Protein AF-A0A1R2C2A4-F1 (afdb_monomer)

Sequence (190 aa):
MSAQEEFDSNYRSKLIQEFLKIKIHLKTAKESLEIQEAERKALTSEKKELEESIRNITYERDRAIEKKFMSTNQLNDPAKLQELKTYNDFTEQKLLEEQRKSNSCKELLADTQEKYQGQETTLSVLNKKLDAVQRELEKIKKNRPPTGAAASKQNVSKIYSMPPPVISSHKTLPKPETSRLGFLNFFKRN

Foldseek 3Di:
DDPVVVVLVVVLVVLVVVLVVLVVVLVVLVVVLVVLVVVLVVLVVVLVVLVVVLVVLVVVLVVVVCVLPVPPPCVPPVVSVVVNVVVVVVSVVVNVVSVVVSVVSVVVSVVSVVVSVVSVVVSVVSVVVNVVSVVVSVVSVVPDDPPDPPPPDPPPPPDPDDDDDDDDDDDDDDDDDDPPDDPPDDPDDD

Mean predicted aligned error: 15.34 Å

Secondary structure (DSSP, 8-state):
--HHHHHHHHHHHHHHHHHHHHHHHHHHHHHHHHHHHHHHHHHHHHHHHHHHHHHHHHHHHHHHHHHHHSSTT-TT-HHHHHHHHHHHHHHHHHHHHHHHHHHHHHHHHHHHHHHHHHHHHHHHHHHHHHHHHHHHHHHHHHTS----TTS-SSSSSSS--SPPP-PPP--PPPPPP-----SSSSS---

Structure (mmCIF, N/CA/C/O backbone):
data_AF-A0A1R2C2A4-F1
#
_entry.id   AF-A0A1R2C2A4-F1
#
loop_
_atom_site.group_PDB
_atom_site.id
_atom_site.type_symbol
_atom_site.label_atom_id
_atom_site.label_alt_id
_atom_site.label_comp_id
_atom_site.label_asym_id
_atom_site.label_entity_id
_atom_site.label_seq_id
_atom_site.pdbx_PDB_ins_code
_atom_site.Cartn_x
_atom_site.Cartn_y
_atom_site.Cartn_z
_atom_site.occupancy
_atom_site.B_iso_or_equiv
_atom_site.auth_seq_id
_atom_site.auth_comp_id
_atom_site.auth_asym_id
_atom_site.auth_atom_id
_atom_site.pdbx_PDB_model_num
ATOM 1 N N . MET A 1 1 ? 37.249 6.700 -40.381 1.00 58.53 1 MET A N 1
ATOM 2 C CA . MET A 1 1 ? 35.911 6.192 -40.025 1.00 58.53 1 MET A CA 1
ATOM 3 C C . MET A 1 1 ? 34.922 6.761 -41.020 1.00 58.53 1 MET A C 1
ATOM 5 O O . MET A 1 1 ? 35.125 7.887 -41.458 1.00 58.53 1 MET A O 1
ATOM 9 N N . SER A 1 2 ? 33.927 5.988 -41.445 1.00 74.12 2 SER A N 1
ATOM 10 C CA . SER A 1 2 ? 32.862 6.507 -42.317 1.00 74.12 2 SER A CA 1
ATOM 11 C C . SER A 1 2 ? 31.829 7.305 -41.506 1.00 74.12 2 SER A C 1
ATOM 13 O O . SER A 1 2 ? 31.639 7.040 -40.320 1.00 74.12 2 SER A O 1
ATOM 15 N N . ALA A 1 3 ? 31.123 8.252 -42.136 1.00 74.00 3 ALA A N 1
ATOM 16 C CA . ALA A 1 3 ? 30.058 9.031 -41.485 1.00 74.00 3 ALA A CA 1
ATOM 17 C C . ALA A 1 3 ? 28.945 8.144 -40.878 1.00 74.00 3 ALA A C 1
ATOM 19 O O . ALA A 1 3 ? 28.341 8.498 -39.866 1.00 74.00 3 ALA A O 1
ATOM 20 N N . GLN A 1 4 ? 28.717 6.958 -41.456 1.00 75.50 4 GLN A N 1
ATOM 21 C CA . GLN A 1 4 ? 27.773 5.962 -40.946 1.00 75.50 4 GLN A CA 1
ATOM 22 C C . GLN A 1 4 ? 28.271 5.293 -39.654 1.00 75.50 4 GLN A C 1
ATOM 24 O O . GLN A 1 4 ? 27.497 5.103 -38.720 1.00 75.50 4 GLN A O 1
ATOM 29 N N . GLU A 1 5 ? 29.569 4.985 -39.560 1.00 74.12 5 GLU A N 1
ATOM 30 C CA . GLU A 1 5 ? 30.162 4.396 -38.349 1.00 74.12 5 GLU A CA 1
ATOM 31 C C . GLU A 1 5 ? 30.114 5.361 -37.154 1.00 74.12 5 GLU A C 1
ATOM 33 O O . GLU A 1 5 ? 29.888 4.934 -36.019 1.00 74.12 5 GLU A O 1
ATOM 38 N N . GLU A 1 6 ? 30.302 6.662 -37.390 1.00 75.75 6 GLU A N 1
ATOM 39 C CA . GLU A 1 6 ? 30.187 7.689 -36.346 1.00 75.75 6 GLU A CA 1
ATOM 40 C C . GLU A 1 6 ? 28.735 7.871 -35.879 1.00 75.75 6 GLU A C 1
ATOM 42 O O . GLU A 1 6 ? 28.478 7.951 -34.673 1.00 75.75 6 GLU A O 1
ATOM 47 N N . PHE A 1 7 ? 27.775 7.867 -36.810 1.00 78.12 7 PHE A N 1
ATOM 48 C CA . PHE A 1 7 ? 26.346 7.908 -36.492 1.00 78.12 7 PHE A CA 1
ATOM 49 C C . PHE A 1 7 ? 25.916 6.703 -35.638 1.00 78.12 7 PHE A C 1
ATOM 51 O O . PHE A 1 7 ? 25.318 6.883 -34.571 1.00 78.12 7 PHE A O 1
ATOM 58 N N . ASP A 1 8 ? 26.291 5.487 -36.046 1.00 78.12 8 ASP A N 1
ATOM 59 C CA . ASP A 1 8 ? 25.942 4.249 -35.341 1.00 78.12 8 ASP A CA 1
ATOM 60 C C . ASP A 1 8 ? 26.582 4.179 -33.944 1.00 78.12 8 ASP A C 1
ATOM 62 O O . ASP A 1 8 ? 25.953 3.724 -32.981 1.00 78.12 8 ASP A O 1
ATOM 66 N N . SER A 1 9 ? 27.819 4.671 -33.796 1.00 82.62 9 SER A N 1
ATOM 67 C CA . SER A 1 9 ? 28.517 4.749 -32.504 1.00 82.62 9 SER A CA 1
ATOM 68 C C . SER A 1 9 ? 27.820 5.704 -31.525 1.00 82.62 9 SER A C 1
ATOM 70 O O . SER A 1 9 ? 27.582 5.363 -30.356 1.00 82.62 9 SER A O 1
ATOM 72 N N . ASN A 1 10 ? 27.413 6.881 -32.007 1.00 87.94 10 ASN A N 1
ATOM 73 C CA . ASN A 1 10 ? 26.710 7.882 -31.206 1.00 87.94 10 ASN A CA 1
ATOM 74 C C . ASN A 1 10 ? 25.300 7.419 -30.816 1.00 87.94 10 ASN A C 1
ATOM 76 O O . ASN A 1 10 ? 24.901 7.553 -29.655 1.00 87.94 10 ASN A O 1
ATOM 80 N N . TYR A 1 11 ? 24.551 6.831 -31.753 1.00 89.56 11 TYR A N 1
ATOM 81 C CA . TYR A 1 11 ? 23.213 6.306 -31.484 1.00 89.56 11 TYR A CA 1
ATOM 82 C C . TYR A 1 11 ? 23.243 5.147 -30.479 1.00 89.56 11 TYR A C 1
ATOM 84 O O . TYR A 1 11 ? 22.498 5.152 -29.496 1.00 89.56 11 TYR A O 1
ATOM 92 N N . ARG A 1 12 ? 24.183 4.207 -30.635 1.00 85.62 12 ARG A N 1
ATOM 93 C CA . ARG A 1 12 ? 24.402 3.126 -29.664 1.00 85.62 12 ARG A CA 1
ATOM 94 C C . ARG A 1 12 ? 24.736 3.657 -28.271 1.00 85.62 12 ARG A C 1
ATOM 96 O O . ARG A 1 12 ? 24.222 3.133 -27.285 1.00 85.62 12 ARG A O 1
ATOM 103 N N . SER A 1 13 ? 25.580 4.684 -28.176 1.00 90.25 13 SER A N 1
ATOM 104 C CA . SER A 1 13 ? 25.938 5.297 -26.892 1.00 90.25 13 SER A CA 1
ATOM 105 C C . SER A 1 13 ? 24.715 5.900 -26.192 1.00 90.25 13 SER A C 1
ATOM 107 O O . SER A 1 13 ? 24.536 5.686 -24.992 1.00 90.25 13 SER A O 1
ATOM 109 N N . LYS A 1 14 ? 23.815 6.556 -26.942 1.00 92.25 14 LYS A N 1
ATOM 110 C CA . LYS A 1 14 ? 22.529 7.049 -26.415 1.00 92.25 14 LYS A CA 1
ATOM 111 C C . LYS A 1 14 ? 21.638 5.911 -25.906 1.00 92.25 14 LYS A C 1
ATOM 113 O O . LYS A 1 14 ? 21.131 5.998 -24.792 1.00 92.25 14 LYS A O 1
ATOM 118 N N . LEU A 1 15 ? 21.504 4.820 -26.664 1.00 90.75 15 LEU A N 1
ATOM 119 C CA . LEU A 1 15 ? 20.709 3.656 -26.245 1.00 90.75 15 LEU A CA 1
ATOM 120 C C . LEU A 1 15 ? 21.268 2.971 -24.987 1.00 90.75 15 LEU A C 1
ATOM 122 O O . LEU A 1 15 ? 20.502 2.527 -24.136 1.00 90.75 15 LEU A O 1
ATOM 126 N N . ILE A 1 16 ? 22.594 2.911 -24.825 1.00 90.81 16 ILE A N 1
ATOM 127 C CA . ILE A 1 16 ? 23.222 2.375 -23.606 1.00 90.81 16 ILE A CA 1
ATOM 128 C C . ILE A 1 16 ? 22.935 3.279 -22.399 1.00 90.81 16 ILE A C 1
ATOM 130 O O . ILE A 1 16 ? 22.630 2.774 -21.319 1.00 90.81 16 ILE A O 1
ATOM 134 N N . GLN A 1 17 ? 22.998 4.603 -22.563 1.00 93.25 17 GLN A N 1
ATOM 135 C CA . GLN A 1 17 ? 22.654 5.538 -21.487 1.00 93.25 17 GLN A CA 1
ATOM 136 C C . GLN A 1 17 ? 21.183 5.411 -21.067 1.00 93.25 17 GLN A C 1
ATOM 138 O O . GLN A 1 17 ? 20.897 5.335 -19.873 1.00 93.25 17 GLN A O 1
ATOM 143 N N . GLU A 1 18 ? 20.262 5.342 -22.031 1.00 93.00 18 GLU A N 1
ATOM 144 C CA . GLU A 1 18 ? 18.833 5.080 -21.796 1.00 93.00 18 GLU A CA 1
ATOM 145 C C . GLU A 1 18 ? 18.626 3.765 -21.030 1.00 93.00 18 GLU A C 1
ATOM 147 O O . GLU A 1 18 ? 17.950 3.736 -20.002 1.00 93.00 18 GLU A O 1
ATOM 152 N N . PHE A 1 19 ? 19.278 2.685 -21.468 1.00 93.31 19 PHE A N 1
ATOM 153 C CA . PHE A 1 19 ? 19.216 1.379 -20.814 1.00 93.31 19 PHE A CA 1
ATOM 154 C C . PHE A 1 19 ? 19.668 1.429 -19.347 1.00 93.31 19 PHE A C 1
ATOM 156 O O . PHE A 1 19 ? 19.001 0.876 -18.468 1.00 93.31 19 PHE A O 1
ATOM 163 N N . LEU A 1 20 ? 20.791 2.099 -19.066 1.00 94.25 20 LEU A N 1
ATOM 164 C CA . LEU A 1 20 ? 21.306 2.249 -17.704 1.00 94.25 20 LEU A CA 1
ATOM 165 C C . LEU A 1 20 ? 20.348 3.061 -16.825 1.00 94.25 20 LEU A C 1
ATOM 167 O O . LEU A 1 20 ? 20.077 2.651 -15.696 1.00 94.25 20 LEU A O 1
ATOM 171 N N . LYS A 1 21 ? 19.783 4.157 -17.348 1.00 94.62 21 LYS A N 1
ATOM 172 C CA . LYS A 1 21 ? 18.767 4.952 -16.638 1.00 94.62 21 LYS A CA 1
ATOM 173 C C . LYS A 1 21 ? 17.536 4.112 -16.296 1.00 94.62 21 LYS A C 1
ATOM 175 O O . LYS A 1 21 ? 17.111 4.099 -15.144 1.00 94.62 21 LYS A O 1
ATOM 180 N N . ILE A 1 22 ? 17.001 3.361 -17.262 1.00 92.19 22 ILE A N 1
ATOM 181 C CA . ILE A 1 22 ? 15.838 2.487 -17.045 1.00 92.19 22 ILE A CA 1
ATOM 182 C C . ILE A 1 22 ? 16.146 1.430 -15.978 1.00 92.19 22 ILE A C 1
ATOM 184 O O . ILE A 1 22 ? 15.322 1.207 -15.095 1.00 92.19 22 ILE A O 1
ATOM 188 N N . LYS A 1 23 ? 17.339 0.817 -15.995 1.00 93.31 23 LYS A N 1
ATOM 189 C CA . LYS A 1 23 ? 17.747 -0.151 -14.962 1.00 93.31 23 LYS A CA 1
ATOM 190 C C . LYS A 1 23 ? 17.800 0.448 -13.557 1.00 93.31 23 LYS A C 1
ATOM 192 O O . LYS A 1 23 ? 17.370 -0.215 -12.616 1.00 93.31 23 LYS A O 1
ATOM 197 N N . ILE A 1 24 ? 18.313 1.670 -13.412 1.00 94.12 24 ILE A N 1
ATOM 198 C CA . ILE A 1 24 ? 18.340 2.369 -12.119 1.00 94.12 24 ILE A CA 1
ATOM 199 C C . ILE A 1 24 ? 16.908 2.610 -11.632 1.00 94.12 24 ILE A C 1
ATOM 201 O O . ILE A 1 24 ? 16.578 2.231 -10.512 1.00 94.12 24 ILE A O 1
ATOM 205 N N . HIS A 1 25 ? 16.034 3.143 -12.490 1.00 92.12 25 HIS A N 1
ATOM 206 C CA . HIS A 1 25 ? 14.633 3.379 -12.132 1.00 92.12 25 HIS A CA 1
ATOM 207 C C . HIS A 1 25 ? 13.875 2.091 -11.799 1.00 92.12 25 HIS A C 1
ATOM 209 O O . HIS A 1 25 ? 13.096 2.079 -10.852 1.00 92.12 25 HIS A O 1
ATOM 215 N N . LEU A 1 26 ? 14.128 0.995 -12.521 1.00 91.62 26 LEU A N 1
ATOM 216 C CA . LEU A 1 26 ? 13.559 -0.316 -12.204 1.00 91.62 26 LEU A CA 1
ATOM 217 C C . LEU A 1 26 ? 13.997 -0.811 -10.828 1.00 91.62 26 LEU A C 1
ATOM 219 O O . LEU A 1 26 ? 13.180 -1.377 -10.109 1.00 91.62 26 LEU A O 1
ATOM 223 N N . LYS A 1 27 ? 15.266 -0.607 -10.455 1.00 93.81 27 LYS A N 1
ATOM 224 C CA . LYS A 1 27 ? 15.761 -0.983 -9.129 1.00 93.81 27 LYS A CA 1
ATOM 225 C C . LYS A 1 27 ? 15.016 -0.211 -8.036 1.00 93.81 27 LYS A C 1
ATOM 227 O O . LYS A 1 27 ? 14.435 -0.834 -7.159 1.00 93.81 27 LYS A O 1
ATOM 232 N N . THR A 1 28 ? 14.959 1.115 -8.145 1.00 92.56 28 THR A N 1
ATOM 233 C CA . THR A 1 28 ? 14.271 1.968 -7.162 1.00 92.56 28 THR A CA 1
ATOM 234 C C . THR A 1 28 ? 12.772 1.675 -7.081 1.00 92.56 28 THR A C 1
ATOM 236 O O . THR A 1 28 ? 12.210 1.626 -5.993 1.00 92.56 28 THR A O 1
ATOM 239 N N . ALA A 1 29 ? 12.112 1.444 -8.220 1.00 90.50 29 ALA A N 1
ATOM 240 C CA . ALA A 1 29 ? 10.690 1.117 -8.244 1.00 90.50 29 ALA A CA 1
ATOM 241 C C . ALA A 1 29 ? 10.395 -0.250 -7.600 1.00 90.50 29 ALA A C 1
ATOM 243 O O . ALA A 1 29 ? 9.378 -0.386 -6.929 1.00 90.50 29 ALA A O 1
ATOM 244 N N . LYS A 1 30 ? 11.285 -1.243 -7.751 1.00 92.94 30 LYS A N 1
ATOM 245 C CA . LYS A 1 30 ? 11.164 -2.539 -7.062 1.00 92.94 30 LYS A CA 1
ATOM 246 C C . LYS A 1 30 ? 11.347 -2.408 -5.554 1.00 92.94 30 LYS A C 1
ATOM 248 O O . LYS A 1 30 ? 10.514 -2.910 -4.815 1.00 92.94 30 LYS A O 1
ATOM 253 N N . GLU A 1 31 ? 12.388 -1.700 -5.117 1.00 93.06 31 GLU A N 1
ATOM 254 C CA . GLU A 1 31 ? 12.630 -1.444 -3.689 1.00 93.06 31 GLU A CA 1
ATOM 255 C C . GLU A 1 31 ? 11.422 -0.748 -3.050 1.00 93.06 31 GLU A C 1
ATOM 257 O O . GLU A 1 31 ? 10.965 -1.140 -1.981 1.00 93.06 31 GLU A O 1
ATOM 262 N N . SER A 1 32 ? 10.848 0.248 -3.731 1.00 90.88 32 SER A N 1
ATOM 263 C CA . SER A 1 32 ? 9.661 0.918 -3.210 1.00 90.88 32 SER A CA 1
ATOM 264 C C . SER A 1 32 ? 8.425 0.016 -3.173 1.00 90.88 32 SER A C 1
ATOM 266 O O . SER A 1 32 ? 7.641 0.140 -2.231 1.00 90.88 32 SER A O 1
ATOM 268 N N . LEU A 1 33 ? 8.257 -0.877 -4.154 1.00 91.88 33 LEU A N 1
ATOM 269 C CA . LEU A 1 33 ? 7.138 -1.819 -4.191 1.00 91.88 33 LEU A CA 1
ATOM 270 C C . LEU A 1 33 ? 7.215 -2.803 -3.017 1.00 91.88 33 LEU A C 1
ATOM 272 O O . LEU A 1 33 ? 6.204 -3.080 -2.377 1.00 91.88 33 LEU A O 1
ATOM 276 N N . GLU A 1 34 ? 8.418 -3.298 -2.711 1.00 92.50 34 GLU A N 1
ATOM 277 C CA . GLU A 1 34 ? 8.671 -4.188 -1.572 1.00 92.50 34 GLU A CA 1
ATOM 278 C C . GLU A 1 34 ? 8.348 -3.504 -0.236 1.00 92.50 34 GLU A C 1
ATOM 280 O O . GLU A 1 34 ? 7.706 -4.109 0.626 1.00 92.50 34 GLU A O 1
ATOM 285 N N . ILE A 1 35 ? 8.724 -2.228 -0.080 1.00 93.56 35 ILE A N 1
ATOM 286 C CA . ILE A 1 35 ? 8.385 -1.428 1.108 1.00 93.56 35 ILE A CA 1
ATOM 287 C C . ILE A 1 35 ? 6.864 -1.306 1.255 1.00 93.56 35 ILE A C 1
ATOM 289 O O . ILE A 1 35 ? 6.327 -1.604 2.320 1.00 93.56 35 ILE A O 1
ATOM 293 N N . GLN A 1 36 ? 6.152 -0.946 0.184 1.00 91.62 36 GLN A N 1
ATOM 294 C CA . GLN A 1 36 ? 4.692 -0.795 0.224 1.00 91.62 36 GLN A CA 1
ATOM 295 C C . GLN A 1 36 ? 3.968 -2.122 0.468 1.00 91.62 36 GLN A C 1
ATOM 297 O O . GLN A 1 36 ? 2.940 -2.161 1.145 1.00 91.62 36 GLN A O 1
ATOM 302 N N . GLU A 1 37 ? 4.504 -3.235 -0.036 1.00 92.50 37 GLU A N 1
ATOM 303 C CA . GLU A 1 37 ? 3.965 -4.560 0.264 1.00 92.50 37 GLU A CA 1
ATOM 304 C C . GLU A 1 37 ? 4.123 -4.910 1.751 1.00 92.50 37 GLU A C 1
ATOM 306 O O . GLU A 1 37 ? 3.195 -5.452 2.363 1.00 92.50 37 GLU A O 1
ATOM 311 N N . ALA A 1 38 ? 5.281 -4.597 2.339 1.00 93.06 38 ALA A N 1
ATOM 312 C CA . ALA A 1 38 ? 5.541 -4.809 3.757 1.00 93.06 38 ALA A CA 1
ATOM 313 C C . ALA A 1 38 ? 4.630 -3.936 4.636 1.00 93.06 38 ALA A C 1
ATOM 315 O O . ALA A 1 38 ? 4.002 -4.460 5.558 1.00 93.06 38 ALA A O 1
ATOM 316 N N . GLU A 1 39 ? 4.484 -2.649 4.309 1.00 92.06 39 GLU A N 1
ATOM 317 C CA . GLU A 1 39 ? 3.565 -1.721 4.987 1.00 92.06 39 GLU A CA 1
ATOM 318 C C . GLU A 1 39 ? 2.120 -2.232 4.939 1.00 92.06 39 GLU A C 1
ATOM 320 O O . GLU A 1 39 ? 1.451 -2.319 5.970 1.00 92.06 39 GLU A O 1
ATOM 325 N N . ARG A 1 40 ? 1.651 -2.683 3.768 1.00 91.75 40 ARG A N 1
ATOM 326 C CA . ARG A 1 40 ? 0.306 -3.257 3.625 1.00 91.75 40 ARG A CA 1
ATOM 327 C C . ARG A 1 40 ? 0.114 -4.497 4.499 1.00 91.75 40 ARG A C 1
ATOM 329 O O . ARG A 1 40 ? -0.944 -4.657 5.112 1.00 91.75 40 ARG A O 1
ATOM 336 N N . LYS A 1 41 ? 1.105 -5.396 4.552 1.00 93.81 41 LYS A N 1
ATOM 337 C CA . LYS A 1 41 ? 1.050 -6.601 5.402 1.00 93.81 41 LYS A CA 1
ATOM 338 C C . LYS A 1 41 ? 0.988 -6.231 6.884 1.00 93.81 41 LYS A C 1
ATOM 340 O O . LYS A 1 41 ? 0.169 -6.809 7.597 1.00 93.81 41 LYS A O 1
ATOM 345 N N . ALA A 1 42 ? 1.790 -5.259 7.317 1.00 93.56 42 ALA A N 1
ATOM 346 C CA . ALA A 1 42 ? 1.795 -4.770 8.693 1.00 93.56 42 ALA A CA 1
ATOM 347 C C . ALA A 1 42 ? 0.432 -4.177 9.087 1.00 93.56 42 ALA A C 1
ATOM 349 O O . ALA A 1 42 ? -0.182 -4.661 10.034 1.00 93.56 42 ALA A O 1
ATOM 350 N N . LEU A 1 43 ? -0.102 -3.245 8.290 1.00 92.75 43 LEU A N 1
ATOM 351 C CA . LEU A 1 43 ? -1.421 -2.640 8.524 1.00 92.75 43 LEU A CA 1
ATOM 352 C C . LEU A 1 43 ? -2.555 -3.680 8.506 1.00 92.75 43 LEU A C 1
ATOM 354 O O . LEU A 1 43 ? -3.521 -3.585 9.258 1.00 92.75 43 LEU A O 1
ATOM 358 N N . THR A 1 44 ? -2.446 -4.718 7.669 1.00 91.31 44 THR A N 1
ATOM 359 C CA . THR A 1 44 ? -3.433 -5.811 7.646 1.00 91.31 44 THR A CA 1
ATOM 360 C C . THR A 1 44 ? -3.395 -6.638 8.934 1.00 91.31 44 THR A C 1
ATOM 362 O O . THR A 1 44 ? -4.447 -7.082 9.394 1.00 91.31 44 THR A O 1
ATOM 365 N N . SER A 1 45 ? -2.207 -6.867 9.506 1.00 94.06 45 SER A N 1
ATOM 366 C CA . SER A 1 45 ? -2.064 -7.540 10.805 1.00 94.06 45 SER A CA 1
ATOM 367 C C . SER A 1 45 ? -2.633 -6.678 11.926 1.00 94.06 45 SER A C 1
ATOM 369 O O . SER A 1 45 ? -3.497 -7.140 12.665 1.00 94.06 45 SER A O 1
ATOM 371 N N . GLU A 1 46 ? -2.238 -5.404 11.979 1.00 93.06 46 GLU A N 1
ATOM 372 C CA . GLU A 1 46 ? -2.702 -4.445 12.985 1.00 93.06 46 GLU A CA 1
ATOM 373 C C . GLU A 1 46 ? -4.230 -4.317 12.974 1.00 93.06 46 GLU A C 1
ATOM 375 O O . GLU A 1 46 ? -4.882 -4.397 14.012 1.00 93.06 46 GLU A O 1
ATOM 380 N N . LYS A 1 47 ? -4.842 -4.230 11.787 1.00 91.94 47 LYS A N 1
ATOM 381 C CA . LYS A 1 47 ? -6.302 -4.202 11.659 1.00 91.94 47 LYS A CA 1
ATOM 382 C C . LYS A 1 47 ? -6.972 -5.447 12.247 1.00 91.94 47 LYS A C 1
ATOM 384 O O . LYS A 1 47 ? -8.014 -5.316 12.884 1.00 91.94 47 LYS A O 1
ATOM 389 N N . LYS A 1 48 ? -6.402 -6.641 12.047 1.00 93.62 48 LYS A N 1
ATOM 390 C CA . LYS A 1 48 ? -6.943 -7.886 12.625 1.00 93.62 48 LYS A CA 1
ATOM 391 C C . LYS A 1 48 ? -6.834 -7.892 14.146 1.00 93.62 48 LYS A C 1
ATOM 393 O O . LYS A 1 48 ? -7.785 -8.299 14.808 1.00 93.62 48 LYS A O 1
ATOM 398 N N . GLU A 1 49 ? -5.710 -7.426 14.679 1.00 94.88 49 GLU A N 1
ATOM 399 C CA . GLU A 1 49 ? -5.490 -7.300 16.122 1.00 94.88 49 GLU A CA 1
ATOM 400 C C . GLU A 1 49 ? -6.490 -6.316 16.748 1.00 94.88 49 GLU A C 1
ATOM 402 O O . GLU A 1 49 ? -7.112 -6.631 17.762 1.00 94.88 49 GLU A O 1
ATOM 407 N N . LEU A 1 50 ? -6.739 -5.173 16.100 1.00 92.19 50 LEU A N 1
ATOM 408 C CA . LEU A 1 50 ? -7.753 -4.203 16.527 1.00 92.19 50 LEU A CA 1
ATOM 409 C C . LEU A 1 50 ? -9.177 -4.782 16.460 1.00 92.19 50 LEU A C 1
ATOM 411 O O . LEU A 1 50 ? -9.972 -4.593 17.378 1.00 92.19 50 LEU A O 1
ATOM 415 N N . GLU A 1 51 ? -9.519 -5.523 15.404 1.00 93.06 51 GLU A N 1
ATOM 416 C CA . GLU A 1 51 ? -10.816 -6.209 15.298 1.00 93.06 51 GLU A CA 1
ATOM 417 C C . GLU A 1 51 ? -11.002 -7.265 16.399 1.00 93.06 51 GLU A C 1
ATOM 419 O O . GLU A 1 51 ? -12.099 -7.423 16.937 1.00 93.06 51 GLU A O 1
ATOM 424 N N . GLU A 1 52 ? -9.939 -7.979 16.765 1.00 94.62 52 GLU A N 1
ATOM 425 C CA . GLU A 1 52 ? -9.957 -8.939 17.866 1.00 94.62 52 GLU A CA 1
ATOM 426 C C . GLU A 1 52 ? -10.072 -8.256 19.233 1.00 94.62 52 GLU A C 1
ATOM 428 O O . GLU A 1 52 ? -10.884 -8.680 20.057 1.00 94.62 52 GLU A O 1
ATOM 433 N N . SER A 1 53 ? -9.355 -7.150 19.441 1.00 94.25 53 SER A N 1
ATOM 434 C CA . SER A 1 53 ? -9.483 -6.276 20.613 1.00 94.25 53 SER A CA 1
ATOM 435 C C . SER A 1 53 ? -10.933 -5.814 20.809 1.00 94.25 53 SER A C 1
ATOM 437 O O . SER A 1 53 ? -11.507 -6.003 21.884 1.00 94.25 53 SER A O 1
ATOM 439 N N . ILE A 1 54 ? -11.584 -5.322 19.747 1.00 93.06 54 ILE A N 1
ATOM 440 C CA . ILE A 1 54 ? -12.996 -4.906 19.776 1.00 93.06 54 ILE A CA 1
ATOM 441 C C . ILE A 1 54 ? -13.913 -6.075 20.155 1.00 93.06 54 ILE A C 1
ATOM 443 O O . ILE A 1 54 ? -14.807 -5.904 20.992 1.00 93.06 54 ILE A O 1
ATOM 447 N N . ARG A 1 55 ? -13.699 -7.269 19.579 1.00 94.25 55 ARG A N 1
ATOM 448 C CA . ARG A 1 55 ? -14.474 -8.472 19.933 1.00 94.25 55 ARG A CA 1
ATOM 449 C C . ARG A 1 55 ? -14.323 -8.821 21.413 1.00 94.25 55 ARG A C 1
ATOM 451 O O . ARG A 1 55 ? -15.329 -9.075 22.069 1.00 94.25 55 ARG A O 1
ATOM 458 N N . ASN A 1 56 ? -13.103 -8.775 21.944 1.00 95.50 56 ASN A N 1
ATOM 459 C CA . ASN A 1 56 ? -12.823 -9.084 23.345 1.00 95.50 56 ASN A CA 1
ATOM 460 C C . ASN A 1 56 ? -13.452 -8.060 24.300 1.00 95.50 56 ASN A C 1
ATOM 462 O O . ASN A 1 56 ? -14.068 -8.451 25.288 1.00 95.50 56 ASN A O 1
ATOM 466 N N . ILE A 1 57 ? -13.359 -6.761 23.991 1.00 91.69 57 ILE A N 1
ATOM 467 C CA . ILE A 1 57 ? -14.008 -5.699 24.780 1.00 91.69 57 ILE A CA 1
ATOM 468 C C . ILE A 1 57 ? -15.525 -5.897 24.795 1.00 91.69 57 ILE A C 1
ATOM 470 O O . ILE A 1 57 ? -16.145 -5.805 25.853 1.00 91.69 57 ILE A O 1
ATOM 474 N N . THR A 1 58 ? -16.113 -6.193 23.633 1.00 92.62 58 THR A N 1
ATOM 475 C CA . THR A 1 58 ? -17.557 -6.434 23.503 1.00 92.62 58 THR A CA 1
ATOM 476 C C . THR A 1 58 ? -17.977 -7.639 24.341 1.00 92.62 58 THR A C 1
ATOM 478 O O . THR A 1 58 ? -18.886 -7.530 25.158 1.00 92.62 58 THR A O 1
ATOM 481 N N . TYR A 1 59 ? -17.259 -8.756 24.210 1.00 93.94 59 TYR A N 1
ATOM 482 C CA . TYR A 1 59 ? -17.526 -9.976 24.965 1.00 93.94 59 TYR A CA 1
ATOM 483 C C . TYR A 1 59 ? -17.426 -9.768 26.482 1.00 93.94 59 TYR A C 1
ATOM 485 O O . TYR A 1 59 ? -18.332 -10.151 27.217 1.00 93.94 59 TYR A O 1
ATOM 493 N N . GLU A 1 60 ? -16.354 -9.136 26.969 1.00 89.50 60 GLU A N 1
ATOM 494 C CA . GLU A 1 60 ? -16.175 -8.888 28.404 1.00 89.50 60 GLU A CA 1
ATOM 495 C C . GLU A 1 60 ? -17.238 -7.935 28.959 1.00 89.50 60 GLU A C 1
ATOM 497 O O . GLU A 1 60 ? -17.742 -8.151 30.065 1.00 89.50 60 GLU A O 1
ATOM 502 N N . ARG A 1 61 ? -17.636 -6.919 28.182 1.00 86.62 61 ARG A N 1
ATOM 503 C CA . ARG A 1 61 ? -18.736 -6.026 28.555 1.00 86.62 61 ARG A CA 1
ATOM 504 C C . ARG A 1 61 ? -20.044 -6.800 28.687 1.00 86.62 61 ARG A C 1
ATOM 506 O O . ARG A 1 61 ? -20.707 -6.698 29.719 1.00 86.62 61 ARG A O 1
ATOM 513 N N . ASP A 1 62 ? -20.400 -7.581 27.674 1.00 87.38 62 ASP A N 1
ATOM 514 C CA . ASP A 1 62 ? -21.659 -8.323 27.641 1.00 87.38 62 ASP A CA 1
ATOM 515 C C . ASP A 1 62 ? -21.692 -9.382 28.761 1.00 87.38 62 ASP A C 1
ATOM 517 O O . ASP A 1 62 ? -22.680 -9.501 29.485 1.00 87.38 62 ASP A O 1
ATOM 521 N N . ARG A 1 63 ? -20.561 -10.044 29.033 1.00 87.94 63 ARG A N 1
ATOM 522 C CA . ARG A 1 63 ? -20.396 -10.963 30.170 1.00 87.94 63 ARG A CA 1
ATOM 523 C C . ARG A 1 63 ? -20.539 -10.267 31.527 1.00 87.94 63 ARG A C 1
ATOM 525 O O . ARG A 1 63 ? -21.130 -10.824 32.457 1.00 87.94 63 ARG A O 1
ATOM 532 N N . ALA A 1 64 ? -19.980 -9.067 31.685 1.00 82.62 64 ALA A N 1
ATOM 533 C CA . ALA A 1 64 ? -20.103 -8.288 32.917 1.00 82.62 64 ALA A CA 1
ATOM 534 C C . ALA A 1 64 ? -21.554 -7.849 33.167 1.00 82.62 64 ALA A C 1
ATOM 536 O O . ALA A 1 64 ? -22.007 -7.858 34.316 1.00 82.62 64 ALA A O 1
ATOM 537 N N . ILE A 1 65 ? -22.281 -7.518 32.097 1.00 79.19 65 ILE A N 1
ATOM 538 C CA . ILE A 1 65 ? -23.724 -7.270 32.116 1.00 79.19 65 ILE A CA 1
ATOM 539 C C . ILE A 1 65 ? -24.439 -8.556 32.561 1.00 79.19 65 ILE A C 1
ATOM 541 O O . ILE A 1 65 ? -25.074 -8.555 33.613 1.00 79.19 65 ILE A O 1
ATOM 545 N N . GLU A 1 66 ? -24.265 -9.683 31.872 1.00 81.12 66 GLU A N 1
ATOM 546 C CA . GLU A 1 66 ? -24.934 -10.949 32.218 1.00 81.12 66 GLU A CA 1
ATOM 547 C C . GLU A 1 66 ? -24.731 -11.356 33.684 1.00 81.12 66 GLU A C 1
ATOM 549 O O . GLU A 1 66 ? -25.697 -11.663 34.387 1.00 81.12 66 GLU A O 1
ATOM 554 N N . LYS A 1 67 ? -23.494 -11.275 34.193 1.00 81.25 67 LYS A N 1
ATOM 555 C CA . LYS A 1 67 ? -23.185 -11.601 35.593 1.00 81.25 67 LYS A CA 1
ATOM 556 C C . LYS A 1 67 ? -23.908 -10.686 36.587 1.00 81.25 67 LYS A C 1
ATOM 558 O O . LYS A 1 67 ? -24.299 -11.150 37.657 1.00 81.25 67 LYS A O 1
ATOM 563 N N . LYS A 1 68 ? -24.058 -9.396 36.267 1.00 71.69 68 LYS A N 1
ATOM 564 C CA . LYS A 1 68 ? -24.713 -8.410 37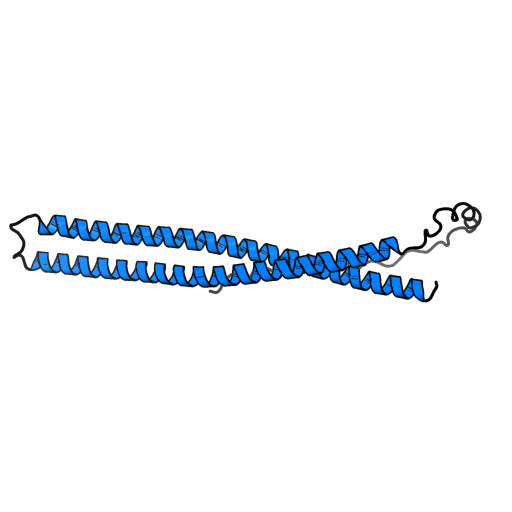.142 1.00 71.69 68 LYS A CA 1
ATOM 565 C C . LYS A 1 68 ? -26.243 -8.443 37.037 1.00 71.69 68 LYS A C 1
ATOM 567 O O . LYS A 1 68 ? -26.907 -8.151 38.028 1.00 71.69 68 LYS A O 1
ATOM 572 N N . PHE A 1 69 ? -26.802 -8.820 35.886 1.00 62.91 69 PHE A N 1
ATOM 573 C CA . PHE A 1 69 ? -28.249 -8.798 35.630 1.00 62.91 69 PHE A CA 1
ATOM 574 C C . PHE A 1 69 ? -28.963 -10.139 35.861 1.00 62.91 69 PHE A C 1
ATOM 576 O O . PHE A 1 69 ? -30.159 -10.130 36.142 1.00 62.91 69 PHE A O 1
ATOM 583 N N . MET A 1 70 ? -28.267 -11.281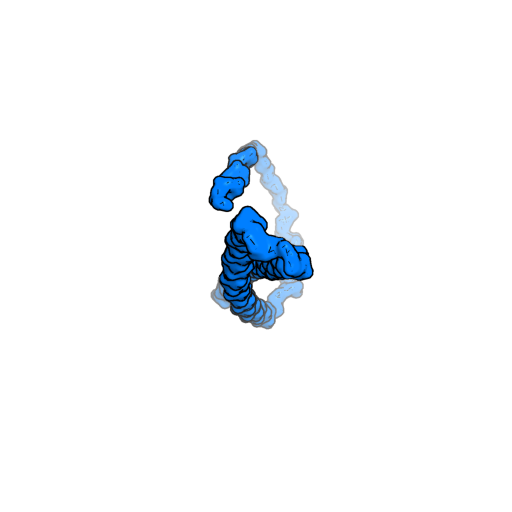 35.815 1.00 59.34 70 MET A N 1
ATOM 584 C CA . MET A 1 70 ? -28.890 -12.597 36.049 1.00 59.34 70 MET A CA 1
ATOM 585 C C . MET A 1 70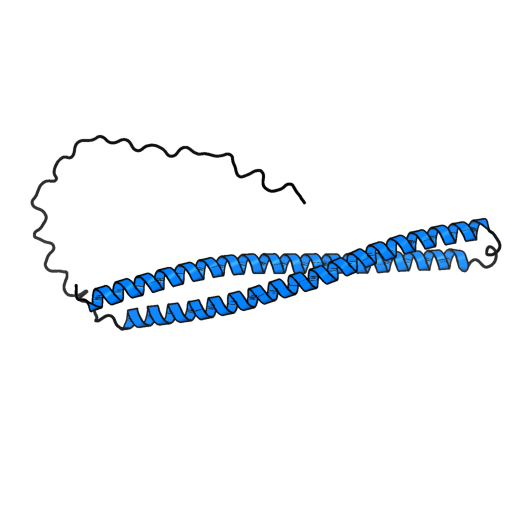 ? -29.052 -12.968 37.537 1.00 59.34 70 MET A C 1
ATOM 587 O O . MET A 1 70 ? -29.744 -13.936 37.848 1.00 59.34 70 MET A O 1
ATOM 591 N N . SER A 1 71 ? -28.492 -12.206 38.489 1.00 58.38 71 SER A N 1
ATOM 592 C CA . SER A 1 71 ? -28.814 -12.378 39.917 1.00 58.38 71 SER A CA 1
ATOM 593 C C . SER A 1 71 ? -30.058 -11.557 40.287 1.00 58.38 71 SER A C 1
ATOM 595 O O . SER A 1 71 ? -29.980 -10.384 40.655 1.00 58.38 71 SER A O 1
ATOM 597 N N . THR A 1 72 ? -31.220 -12.187 40.178 1.00 53.38 72 THR A N 1
ATOM 598 C CA . THR A 1 72 ? -32.585 -11.629 40.178 1.00 53.38 72 THR A CA 1
ATOM 599 C C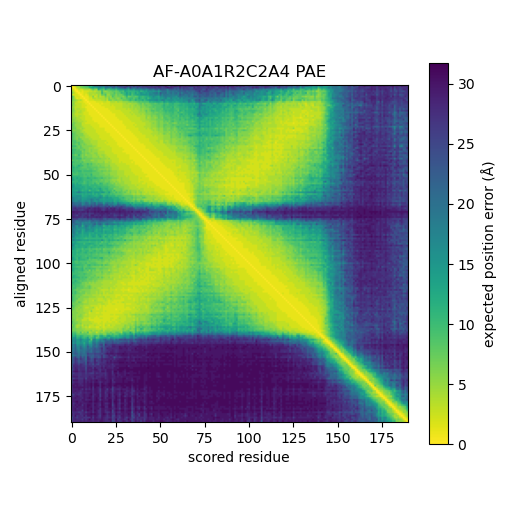 . THR A 1 72 ? -33.086 -10.913 41.448 1.00 53.38 72 THR A C 1
ATOM 601 O O . THR A 1 72 ? -34.281 -10.687 41.561 1.00 53.38 72 THR A O 1
ATOM 604 N N . ASN A 1 73 ? -32.233 -10.468 42.379 1.00 55.69 73 ASN A N 1
ATOM 605 C CA . ASN A 1 73 ? -32.679 -9.779 43.610 1.00 55.69 73 ASN A CA 1
ATOM 606 C C . ASN A 1 73 ? -31.935 -8.469 43.959 1.00 55.69 73 ASN A C 1
ATOM 608 O O . ASN A 1 73 ? -32.148 -7.929 45.041 1.00 55.69 73 ASN A O 1
ATOM 612 N N . GLN A 1 74 ? -31.069 -7.929 43.086 1.00 56.03 74 GLN A N 1
ATOM 613 C CA . GLN A 1 74 ? -30.245 -6.738 43.405 1.00 56.03 74 GLN A CA 1
ATOM 614 C C . GLN A 1 74 ? -30.480 -5.499 42.521 1.00 56.03 74 GLN A C 1
ATOM 616 O O . GLN A 1 74 ? -29.796 -4.491 42.681 1.00 56.03 74 GLN A O 1
ATOM 621 N N . LEU A 1 75 ? -31.462 -5.539 41.620 1.00 57.34 75 LEU A N 1
ATOM 622 C CA . LEU A 1 75 ? -31.699 -4.499 40.607 1.00 57.34 75 LEU A CA 1
ATOM 623 C C . LEU A 1 75 ? -32.253 -3.162 41.132 1.00 57.34 75 LEU A C 1
ATOM 625 O O . LEU A 1 75 ? -32.322 -2.204 40.370 1.00 57.34 75 LEU A O 1
ATOM 629 N N . ASN A 1 76 ? -32.599 -3.072 42.417 1.00 69.25 76 ASN A N 1
ATOM 630 C CA . ASN A 1 76 ? -33.143 -1.852 43.029 1.00 69.25 76 ASN A CA 1
ATOM 631 C C . ASN A 1 76 ? -32.111 -1.069 43.858 1.00 69.25 76 ASN A C 1
ATOM 633 O O . ASN A 1 76 ? -32.469 -0.090 44.507 1.00 69.25 76 ASN A O 1
ATOM 637 N N . ASP A 1 77 ? -30.847 -1.499 43.870 1.00 80.69 77 ASP A N 1
ATOM 638 C CA . ASP A 1 77 ? -29.771 -0.821 44.593 1.00 80.69 77 ASP A CA 1
ATOM 639 C C . ASP A 1 77 ? -29.176 0.312 43.725 1.00 80.69 77 ASP A C 1
ATOM 641 O O . ASP A 1 77 ? -28.492 0.028 42.730 1.00 80.69 77 ASP A O 1
ATOM 645 N N . PRO A 1 78 ? -29.415 1.598 44.061 1.00 81.38 78 PRO A N 1
ATOM 646 C CA . PRO A 1 78 ? -28.979 2.726 43.239 1.00 81.38 78 PRO A CA 1
ATOM 647 C C . PRO A 1 78 ? -27.452 2.811 43.094 1.00 81.38 78 PRO A C 1
ATOM 649 O O . PRO A 1 78 ? -26.969 3.286 42.065 1.00 81.38 78 PRO A O 1
ATOM 652 N N . ALA A 1 79 ? -26.679 2.309 44.065 1.00 84.62 79 ALA A N 1
ATOM 653 C CA . ALA A 1 79 ? -25.219 2.303 43.977 1.00 84.62 79 ALA A CA 1
ATOM 654 C C . ALA A 1 79 ? -24.721 1.333 42.890 1.00 84.62 79 ALA A C 1
ATOM 656 O O . ALA A 1 79 ? -23.880 1.694 42.066 1.00 84.62 79 ALA A O 1
ATOM 657 N N . LYS A 1 80 ? -25.303 0.129 42.813 1.00 79.44 80 LYS A N 1
ATOM 658 C CA . LYS A 1 80 ? -24.930 -0.889 41.811 1.00 79.44 80 LYS A CA 1
ATOM 659 C C . LYS A 1 80 ? -25.315 -0.492 40.391 1.00 79.44 80 LYS A C 1
ATOM 661 O O . LYS A 1 80 ? -24.578 -0.792 39.450 1.00 79.44 80 LYS A O 1
ATOM 666 N N . LEU A 1 81 ? -26.440 0.208 40.235 1.00 80.31 81 LEU A N 1
ATOM 667 C CA . LEU A 1 81 ? -26.844 0.789 38.953 1.00 80.31 81 LEU A CA 1
ATOM 668 C C . LEU A 1 81 ? -25.845 1.858 38.483 1.00 80.31 81 LEU A C 1
ATOM 670 O O . LEU A 1 81 ? -25.464 1.865 37.311 1.00 80.31 81 LEU A O 1
ATOM 674 N N . GLN A 1 82 ? -25.359 2.709 39.392 1.00 84.38 82 GLN A N 1
ATOM 675 C CA . GLN A 1 82 ? -24.360 3.730 39.072 1.00 84.38 82 GLN A CA 1
ATOM 676 C C . GLN A 1 82 ? -22.995 3.122 38.706 1.00 84.38 82 GLN A C 1
ATOM 678 O O . GLN A 1 82 ? -22.362 3.563 37.744 1.00 84.38 82 GLN A O 1
ATOM 683 N N . GLU A 1 83 ? -22.544 2.088 39.420 1.00 84.50 83 GLU A N 1
ATOM 684 C CA . GLU A 1 83 ? -21.306 1.364 39.095 1.00 84.50 83 GLU A CA 1
ATOM 685 C C . GLU A 1 83 ? -21.371 0.693 37.722 1.00 84.50 83 GLU A C 1
ATOM 687 O O . GLU A 1 83 ? -20.407 0.726 36.956 1.00 84.50 83 GLU A O 1
ATOM 692 N N . LEU A 1 84 ? -22.507 0.071 37.402 1.00 82.31 84 LEU A N 1
ATOM 693 C CA . LEU A 1 84 ? -22.716 -0.544 36.100 1.00 82.31 84 LEU A CA 1
ATOM 694 C C . LEU A 1 84 ? -22.701 0.504 34.985 1.00 82.31 84 LEU A C 1
ATOM 696 O O . LEU A 1 84 ? -22.020 0.292 33.985 1.00 82.31 84 LEU A O 1
ATOM 700 N N . LYS A 1 85 ? -23.412 1.623 35.164 1.00 86.81 85 LYS A N 1
ATOM 701 C CA . LYS A 1 85 ? -23.407 2.725 34.198 1.00 86.81 85 LYS A CA 1
ATOM 702 C C . LYS A 1 85 ? -21.985 3.233 33.962 1.00 86.81 85 LYS A C 1
ATOM 704 O O . LYS A 1 85 ? -21.544 3.295 32.826 1.00 86.81 85 LYS A O 1
ATOM 709 N N . THR A 1 86 ? -21.240 3.481 35.039 1.00 90.12 86 THR A N 1
ATOM 710 C CA . THR A 1 86 ? -19.850 3.958 34.968 1.00 90.12 86 THR A CA 1
ATOM 711 C C . THR A 1 86 ? -18.945 2.976 34.217 1.00 90.12 86 THR A C 1
ATOM 713 O O . THR A 1 86 ? -18.132 3.383 33.389 1.00 90.12 86 THR A O 1
ATOM 716 N N . TYR A 1 87 ? -19.090 1.672 34.476 1.00 88.25 87 TYR A N 1
ATOM 717 C CA . TYR A 1 87 ? -18.348 0.640 33.751 1.00 88.25 87 TYR A CA 1
ATOM 718 C C . TYR A 1 87 ? -18.729 0.598 32.267 1.00 88.25 87 TYR A C 1
ATOM 720 O O . TYR A 1 87 ? -17.845 0.532 31.415 1.00 88.25 87 TYR A O 1
ATOM 728 N N . ASN A 1 88 ? -20.026 0.670 31.955 1.00 88.88 88 ASN A N 1
ATOM 729 C CA . ASN A 1 88 ? -20.509 0.655 30.580 1.00 88.88 88 ASN A CA 1
ATOM 730 C C . ASN A 1 88 ? -19.978 1.862 29.795 1.00 88.88 88 ASN A C 1
ATOM 732 O O . ASN A 1 88 ? -19.377 1.669 28.740 1.00 88.88 88 ASN A O 1
ATOM 736 N N . ASP A 1 89 ? -20.089 3.065 30.363 1.00 91.25 89 ASP A N 1
ATOM 737 C CA . ASP A 1 89 ? -19.585 4.309 29.772 1.00 91.25 89 ASP A CA 1
ATOM 738 C C . ASP A 1 89 ? -18.072 4.207 29.481 1.00 91.25 89 ASP A C 1
ATOM 740 O O . ASP A 1 89 ? -17.600 4.585 28.408 1.00 91.25 89 ASP A O 1
ATOM 744 N N . PHE A 1 90 ? -17.295 3.617 30.398 1.00 93.31 90 PHE A N 1
ATOM 745 C CA . PHE A 1 90 ? -15.865 3.366 30.197 1.00 93.31 90 PHE A CA 1
ATOM 746 C C . PHE A 1 90 ? -15.580 2.349 29.079 1.00 93.31 90 PHE A C 1
ATOM 748 O O . PHE A 1 90 ? -14.693 2.567 28.249 1.00 93.31 90 PHE A O 1
ATOM 755 N N . THR A 1 91 ? -16.313 1.230 29.035 1.00 91.25 91 THR A N 1
ATOM 756 C CA . THR A 1 91 ? -16.144 0.225 27.970 1.00 91.25 91 THR A CA 1
ATOM 757 C C . THR A 1 91 ? -16.563 0.754 26.605 1.00 91.25 91 THR A C 1
ATOM 759 O O . THR A 1 91 ? -15.916 0.435 25.610 1.00 91.25 91 THR A O 1
ATOM 762 N N . GLU A 1 92 ? -17.591 1.602 26.552 1.00 91.62 92 GLU A N 1
ATOM 763 C CA . GLU A 1 92 ? -18.049 2.255 25.331 1.00 91.62 92 GLU A CA 1
ATOM 764 C C . GLU A 1 92 ? -17.001 3.240 24.812 1.00 91.62 92 GLU A C 1
ATOM 766 O O . GLU A 1 92 ? -16.666 3.204 23.630 1.00 91.62 92 GLU A O 1
ATOM 771 N N . GLN A 1 93 ? -16.391 4.042 25.691 1.00 92.25 93 GLN A N 1
ATOM 772 C CA . GLN A 1 93 ? -15.274 4.906 25.302 1.00 92.25 93 GLN A CA 1
ATOM 773 C C . GLN A 1 93 ? -14.103 4.112 24.708 1.00 92.25 93 GLN A C 1
ATOM 775 O O . GLN A 1 93 ? -13.601 4.481 23.645 1.00 92.25 93 GLN A O 1
ATOM 780 N N . LYS A 1 94 ? -13.705 2.996 25.336 1.00 93.06 94 LYS A N 1
ATOM 781 C CA . LYS A 1 94 ? -12.656 2.112 24.797 1.00 93.06 94 LYS A CA 1
ATOM 782 C C . LYS A 1 94 ? -13.032 1.513 23.446 1.00 93.06 94 LYS A C 1
ATOM 784 O O . LYS A 1 94 ? -12.212 1.490 22.535 1.00 93.06 94 LYS A O 1
ATOM 789 N N . LEU A 1 95 ? -14.270 1.045 23.305 1.00 93.88 95 LEU A N 1
ATOM 790 C CA . LEU A 1 95 ? -14.768 0.465 22.062 1.00 93.88 95 LEU A CA 1
ATOM 791 C C . LEU A 1 95 ? -14.759 1.497 20.926 1.00 93.88 95 LEU A C 1
ATOM 793 O O . LEU A 1 95 ? -14.309 1.189 19.825 1.00 93.88 95 LEU A O 1
ATOM 797 N N . LEU A 1 96 ? -15.180 2.733 21.206 1.00 94.44 96 LEU A N 1
ATOM 798 C CA . LEU A 1 96 ? -15.122 3.840 20.252 1.00 94.44 96 LEU A CA 1
ATOM 799 C C . LEU A 1 96 ? -13.679 4.198 19.866 1.00 94.44 96 LEU A C 1
ATOM 801 O O . LEU A 1 96 ? -13.418 4.496 18.702 1.00 94.44 96 LEU A O 1
ATOM 805 N N . GLU A 1 97 ? -12.735 4.168 20.809 1.00 94.69 97 GLU A N 1
ATOM 806 C CA . GLU A 1 97 ? -11.317 4.419 20.530 1.00 94.69 97 GLU A CA 1
ATOM 807 C C . GLU A 1 97 ? -10.721 3.350 19.602 1.00 94.69 97 GLU A C 1
ATOM 809 O O . GLU A 1 97 ? -10.128 3.683 18.574 1.00 94.69 97 GLU A O 1
ATOM 814 N N . GLU A 1 98 ? -10.925 2.071 19.915 1.00 91.94 98 GLU A N 1
ATOM 815 C CA . GLU A 1 98 ? -10.425 0.956 19.102 1.00 91.94 98 GLU A CA 1
ATOM 816 C C . GLU A 1 98 ? -11.085 0.929 17.713 1.00 91.94 98 GLU A C 1
ATOM 818 O O . GLU A 1 98 ? -10.417 0.689 16.706 1.00 91.94 98 GLU A O 1
ATOM 823 N N . GLN A 1 99 ? -12.373 1.279 17.615 1.00 91.81 99 GLN A N 1
ATOM 824 C CA . GLN A 1 99 ? -13.054 1.458 16.329 1.00 91.81 99 GLN A CA 1
ATOM 825 C C . GLN A 1 99 ? -12.472 2.617 15.514 1.00 91.81 99 GLN A C 1
ATOM 827 O O . GLN A 1 99 ? -12.282 2.478 14.305 1.00 91.81 99 GLN A O 1
ATOM 832 N N . ARG A 1 100 ? -12.151 3.754 16.147 1.00 95.06 100 ARG A N 1
ATOM 833 C CA . ARG A 1 100 ? -11.478 4.873 15.464 1.00 95.06 100 ARG A CA 1
ATOM 834 C C . ARG A 1 100 ? -10.112 4.454 14.924 1.00 95.06 100 ARG A C 1
ATOM 836 O O . ARG A 1 100 ? -9.814 4.755 13.770 1.00 95.06 100 ARG A O 1
ATOM 843 N N . LYS A 1 101 ? -9.318 3.720 15.712 1.00 94.31 101 LYS A N 1
ATOM 844 C CA . LYS A 1 101 ? -8.032 3.160 15.259 1.00 94.31 101 LYS A CA 1
ATOM 845 C C . LYS A 1 101 ? -8.225 2.202 14.082 1.00 94.31 101 LYS A C 1
ATOM 847 O O . LYS A 1 101 ? -7.542 2.337 13.073 1.00 94.31 101 LYS A O 1
ATOM 852 N N . SER A 1 102 ? -9.205 1.299 14.163 1.00 92.94 102 SER A N 1
ATOM 853 C CA . SER A 1 102 ? -9.524 0.349 13.087 1.00 92.94 102 SER A CA 1
ATOM 854 C C . SER A 1 102 ? -9.924 1.054 11.782 1.00 92.94 102 SER A C 1
ATOM 856 O O . SER A 1 102 ? -9.465 0.678 10.701 1.00 92.94 102 SER A O 1
ATOM 858 N N . ASN A 1 103 ? -10.719 2.126 11.873 1.00 92.62 103 ASN A N 1
ATOM 859 C CA . ASN A 1 103 ? -11.106 2.937 10.718 1.00 92.62 103 ASN A CA 1
ATOM 860 C C . ASN A 1 103 ? -9.912 3.678 10.099 1.00 92.62 103 ASN A C 1
ATOM 862 O O . ASN A 1 103 ? -9.743 3.621 8.885 1.00 92.62 103 ASN A O 1
ATOM 866 N N . SER A 1 104 ? -9.044 4.280 10.918 1.00 93.69 104 SER A N 1
ATOM 867 C CA . SER A 1 104 ? -7.792 4.893 10.445 1.00 93.69 104 SER A CA 1
ATOM 868 C C . SER A 1 104 ? -6.913 3.876 9.703 1.00 93.69 104 SER A C 1
ATOM 870 O O . SER A 1 104 ? -6.444 4.118 8.594 1.00 93.69 104 SER A O 1
ATOM 872 N N . CYS A 1 105 ? -6.783 2.667 10.254 1.00 91.44 105 CYS A N 1
ATOM 873 C CA . CYS A 1 105 ? -6.043 1.572 9.630 1.00 91.44 105 CYS A CA 1
ATOM 874 C C . CYS A 1 105 ? -6.645 1.172 8.263 1.00 91.44 105 CYS A C 1
ATOM 876 O O . CYS A 1 105 ? -5.920 0.892 7.308 1.00 91.44 105 CYS A O 1
ATOM 878 N N . LYS A 1 106 ? -7.980 1.187 8.131 1.00 92.69 106 LYS A N 1
ATOM 879 C CA . LYS A 1 106 ? -8.685 0.931 6.862 1.00 92.69 106 LYS A CA 1
ATOM 880 C C . LYS A 1 106 ? -8.395 2.003 5.807 1.00 92.69 106 LYS A C 1
ATOM 882 O O . LYS A 1 106 ? -8.210 1.650 4.644 1.00 92.69 106 LYS A O 1
ATOM 887 N N . GLU A 1 107 ? -8.368 3.273 6.196 1.00 94.19 107 GLU A N 1
ATOM 888 C CA . GLU A 1 107 ? -8.024 4.386 5.301 1.00 94.19 107 GLU A CA 1
ATOM 889 C C . GLU A 1 107 ? -6.569 4.263 4.823 1.00 94.19 107 GLU A C 1
ATOM 891 O O . GLU A 1 107 ? -6.314 4.229 3.621 1.00 94.19 107 GLU A O 1
ATOM 896 N N . LEU A 1 108 ? -5.629 4.031 5.745 1.00 93.88 108 LEU A N 1
ATOM 897 C CA . LEU A 1 108 ? -4.212 3.826 5.419 1.00 93.88 108 LEU A CA 1
ATOM 898 C C . LEU A 1 108 ? -3.967 2.607 4.516 1.00 93.88 108 LEU A C 1
ATOM 900 O O . LEU A 1 108 ? -3.078 2.636 3.659 1.00 93.88 108 LEU A O 1
ATOM 904 N N . LEU A 1 109 ? -4.751 1.534 4.675 1.00 92.88 109 LEU A N 1
ATOM 905 C CA . LEU A 1 109 ? -4.702 0.372 3.784 1.00 92.88 109 LEU A CA 1
ATOM 906 C C . LEU A 1 109 ? -5.146 0.717 2.362 1.00 92.88 109 LEU A C 1
ATOM 908 O O . LEU A 1 109 ? -4.539 0.222 1.412 1.00 92.88 109 LEU A O 1
ATOM 912 N N . ALA A 1 110 ? -6.182 1.545 2.206 1.00 92.81 110 ALA A N 1
ATOM 913 C CA . ALA A 1 110 ? -6.646 1.984 0.894 1.00 92.81 110 ALA A CA 1
ATOM 914 C C . ALA A 1 110 ? -5.580 2.842 0.196 1.00 92.81 110 ALA A C 1
ATOM 916 O O . ALA A 1 110 ? -5.197 2.535 -0.935 1.00 92.81 110 ALA A O 1
ATOM 917 N N . ASP A 1 111 ? -5.020 3.823 0.906 1.00 93.62 111 ASP A N 1
ATOM 918 C CA . ASP A 1 111 ? -3.968 4.702 0.385 1.00 93.62 111 ASP A CA 1
ATOM 919 C C . ASP A 1 111 ? -2.706 3.920 -0.011 1.00 93.62 111 ASP A C 1
ATOM 921 O O . ASP A 1 111 ? -2.111 4.141 -1.070 1.00 93.62 111 ASP A O 1
ATOM 925 N N . THR A 1 112 ? -2.276 2.979 0.836 1.00 91.62 112 THR A N 1
ATOM 926 C CA . THR A 1 112 ? -1.107 2.126 0.556 1.00 91.62 112 THR A CA 1
ATOM 927 C C . THR A 1 112 ? -1.358 1.225 -0.653 1.00 91.62 112 THR A C 1
ATOM 929 O O . THR A 1 112 ? -0.464 1.025 -1.476 1.00 91.62 112 THR A O 1
ATOM 932 N N . GLN A 1 113 ? -2.580 0.709 -0.806 1.00 92.69 113 GLN A N 1
ATOM 933 C CA . GLN A 1 113 ? -2.955 -0.126 -1.944 1.00 92.69 113 GLN A CA 1
ATOM 934 C C . GLN A 1 113 ? -2.978 0.662 -3.264 1.00 92.69 113 GLN A C 1
ATOM 936 O O . GLN A 1 113 ? -2.530 0.137 -4.285 1.00 92.69 113 GLN A O 1
ATOM 941 N N . GLU A 1 114 ? -3.451 1.910 -3.256 1.00 93.81 114 GLU A N 1
ATOM 942 C CA . GLU A 1 114 ? -3.412 2.786 -4.433 1.00 93.81 114 GLU A CA 1
ATOM 943 C C . GLU A 1 114 ? -1.966 3.066 -4.866 1.00 93.81 114 GLU A C 1
ATOM 945 O O . GLU A 1 114 ? -1.612 2.896 -6.037 1.00 93.81 114 GLU A O 1
ATOM 950 N N . LYS A 1 115 ? -1.095 3.415 -3.909 1.00 91.75 115 LYS A N 1
ATOM 951 C CA . LYS A 1 115 ? 0.334 3.636 -4.174 1.00 91.75 115 LYS A C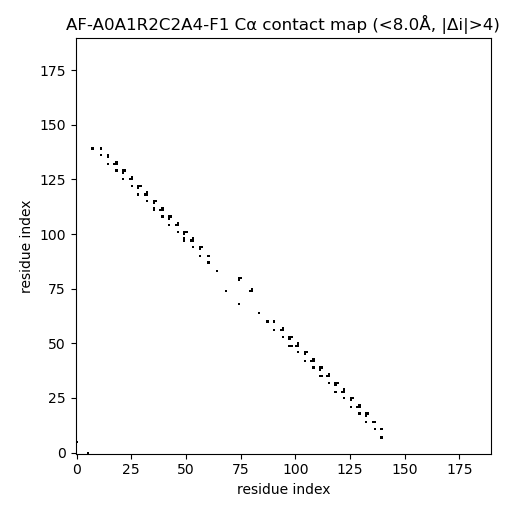A 1
ATOM 952 C C . LYS A 1 115 ? 0.999 2.391 -4.762 1.00 91.75 115 LYS A C 1
ATOM 954 O O . LYS A 1 115 ? 1.705 2.511 -5.765 1.00 91.75 115 LYS A O 1
ATOM 959 N N . TYR A 1 116 ? 0.710 1.212 -4.206 1.00 91.88 116 TYR A N 1
ATOM 960 C CA . TYR A 1 116 ? 1.234 -0.068 -4.688 1.00 91.88 116 TYR A CA 1
ATOM 961 C C . TYR A 1 116 ? 0.865 -0.310 -6.156 1.00 91.88 116 TYR A C 1
ATOM 963 O O . TYR A 1 116 ? 1.735 -0.574 -6.987 1.00 91.88 116 TYR A O 1
ATOM 971 N N . GLN A 1 117 ? -0.407 -0.122 -6.514 1.00 91.88 117 GLN A N 1
ATOM 972 C CA . GLN A 1 117 ? -0.871 -0.259 -7.900 1.00 91.88 117 GLN A CA 1
ATOM 973 C C . GLN A 1 117 ? -0.232 0.784 -8.837 1.00 91.88 117 GLN A C 1
ATOM 975 O O . GLN A 1 117 ? 0.146 0.473 -9.974 1.00 91.88 117 GLN A O 1
ATOM 980 N N . GLY A 1 118 ? -0.035 2.017 -8.361 1.00 92.06 118 GLY A N 1
ATOM 981 C CA . GLY A 1 118 ? 0.724 3.045 -9.080 1.00 92.06 118 GLY A CA 1
ATOM 982 C C . GLY A 1 118 ? 2.177 2.632 -9.365 1.00 92.06 118 GLY A C 1
ATOM 983 O O . GLY A 1 118 ? 2.733 2.924 -10.430 1.00 92.06 118 GLY A O 1
ATOM 984 N N . GLN A 1 119 ? 2.802 1.886 -8.455 1.00 91.62 119 GLN A N 1
ATOM 985 C CA . GLN A 1 119 ? 4.158 1.370 -8.646 1.00 91.62 119 GLN A CA 1
ATOM 986 C C . GLN A 1 119 ? 4.209 0.155 -9.572 1.00 91.62 119 GLN A C 1
ATOM 988 O O . GLN A 1 119 ? 5.097 0.089 -10.427 1.00 91.62 119 GLN A O 1
ATOM 993 N N . GLU A 1 120 ? 3.234 -0.753 -9.499 1.00 91.19 120 GLU A N 1
ATOM 994 C CA . GLU A 1 120 ? 3.113 -1.877 -10.438 1.00 91.19 120 GLU A CA 1
ATOM 995 C C . GLU A 1 120 ? 2.953 -1.399 -11.886 1.00 91.19 120 GLU A C 1
ATOM 997 O O . GLU A 1 120 ? 3.630 -1.883 -12.802 1.00 91.19 120 GLU A O 1
ATOM 1002 N N . THR A 1 121 ? 2.096 -0.400 -12.107 1.00 92.69 121 THR A N 1
ATOM 1003 C CA . THR A 1 121 ? 1.907 0.195 -13.437 1.00 92.69 121 THR A CA 1
ATOM 1004 C C . THR A 1 121 ? 3.190 0.861 -13.938 1.00 92.69 121 THR A C 1
ATOM 1006 O O . THR A 1 121 ? 3.587 0.648 -15.088 1.00 92.69 121 THR A O 1
ATOM 1009 N N . THR A 1 122 ? 3.905 1.582 -13.069 1.00 90.50 122 THR A N 1
ATOM 1010 C CA . THR A 1 122 ? 5.206 2.188 -13.393 1.00 90.50 122 THR A CA 1
ATOM 1011 C C . THR A 1 122 ? 6.248 1.132 -13.777 1.00 90.50 122 THR A C 1
ATOM 1013 O O . THR A 1 122 ? 6.926 1.276 -14.799 1.00 90.50 122 THR A O 1
ATOM 1016 N N . LEU A 1 123 ? 6.348 0.033 -13.020 1.00 92.31 123 LEU A N 1
ATOM 1017 C CA . LEU A 1 123 ? 7.243 -1.088 -13.328 1.00 92.31 123 LEU A CA 1
ATOM 1018 C C . LEU A 1 123 ? 6.918 -1.724 -14.681 1.00 92.31 123 LEU A C 1
ATOM 1020 O O . LEU A 1 123 ? 7.824 -1.989 -15.474 1.00 92.31 123 LEU A O 1
ATOM 1024 N N . SER A 1 124 ? 5.633 -1.920 -14.976 1.00 93.25 124 SER A N 1
ATOM 1025 C CA . SER A 1 124 ? 5.174 -2.449 -16.263 1.00 93.25 124 SER A CA 1
ATOM 1026 C C . SER A 1 124 ? 5.619 -1.565 -17.434 1.00 93.25 124 SER A C 1
ATOM 1028 O O . SER A 1 124 ? 6.165 -2.061 -18.425 1.00 93.25 124 SER A O 1
ATOM 1030 N N . VAL A 1 125 ? 5.470 -0.241 -17.311 1.00 94.50 125 VAL A N 1
ATOM 1031 C CA . VAL A 1 125 ? 5.913 0.716 -18.339 1.00 94.50 125 VAL A CA 1
ATOM 1032 C C . VAL A 1 125 ? 7.434 0.695 -18.508 1.00 94.50 125 VAL A C 1
ATOM 1034 O O . VAL A 1 125 ? 7.923 0.678 -19.640 1.00 94.50 125 VAL A O 1
ATOM 1037 N N . LEU A 1 126 ? 8.194 0.678 -17.411 1.00 93.44 126 LEU A N 1
ATOM 1038 C CA . LEU A 1 126 ? 9.657 0.643 -17.461 1.00 93.44 126 LEU A CA 1
ATOM 1039 C C . LEU A 1 126 ? 10.188 -0.649 -18.095 1.00 93.44 126 LEU A C 1
ATOM 1041 O O . LEU A 1 126 ? 11.119 -0.578 -18.895 1.00 93.44 126 LEU A O 1
ATOM 1045 N N . ASN A 1 127 ? 9.577 -1.802 -17.814 1.00 93.19 127 ASN A N 1
ATOM 1046 C CA . ASN A 1 127 ? 9.948 -3.067 -18.453 1.00 93.19 127 ASN A CA 1
ATOM 1047 C C . ASN A 1 127 ? 9.675 -3.042 -19.964 1.00 93.19 127 ASN A C 1
ATOM 1049 O O . ASN A 1 127 ? 10.559 -3.374 -20.746 1.00 93.19 127 ASN A O 1
ATOM 1053 N N . LYS A 1 128 ? 8.517 -2.528 -20.406 1.00 95.06 128 LYS A N 1
ATOM 1054 C CA . LYS A 1 128 ? 8.232 -2.368 -21.848 1.00 95.06 128 LYS A CA 1
ATOM 1055 C C . LYS A 1 128 ? 9.254 -1.466 -22.548 1.00 95.06 128 LYS A C 1
ATOM 1057 O O . LYS A 1 128 ? 9.656 -1.746 -23.679 1.00 95.06 128 LYS A O 1
ATOM 1062 N N . LYS A 1 129 ? 9.684 -0.383 -21.886 1.00 93.81 129 LYS A N 1
ATOM 1063 C CA . LYS A 1 129 ? 10.754 0.496 -22.389 1.00 93.81 129 LYS A CA 1
ATOM 1064 C C . LYS A 1 129 ? 12.096 -0.232 -22.443 1.00 93.81 129 LYS A C 1
ATOM 1066 O O . LYS A 1 129 ? 12.810 -0.093 -23.433 1.00 93.81 129 LYS A O 1
ATOM 1071 N N . LEU A 1 130 ? 12.420 -1.024 -21.420 1.00 93.19 130 LEU A N 1
ATOM 1072 C CA . LEU A 1 130 ? 13.634 -1.837 -21.387 1.00 93.19 130 LEU A CA 1
ATOM 1073 C C . LEU A 1 130 ? 13.685 -2.803 -22.577 1.00 93.19 130 LEU A C 1
ATOM 1075 O O . LEU A 1 130 ? 14.682 -2.816 -23.297 1.00 93.19 130 LEU A O 1
ATOM 1079 N N . ASP A 1 131 ? 12.597 -3.531 -22.832 1.00 92.19 131 ASP A N 1
ATOM 1080 C CA . ASP A 1 131 ? 12.488 -4.486 -23.941 1.00 92.19 131 ASP A CA 1
ATOM 1081 C C . ASP A 1 131 ? 12.603 -3.796 -25.308 1.00 92.19 131 ASP A C 1
ATOM 1083 O O . ASP A 1 131 ? 13.180 -4.332 -26.256 1.00 92.19 131 ASP A O 1
ATOM 1087 N N . ALA A 1 132 ? 12.045 -2.589 -25.448 1.00 92.75 132 ALA A N 1
ATOM 1088 C CA . ALA A 1 132 ? 12.186 -1.792 -26.665 1.00 92.75 132 ALA A CA 1
ATOM 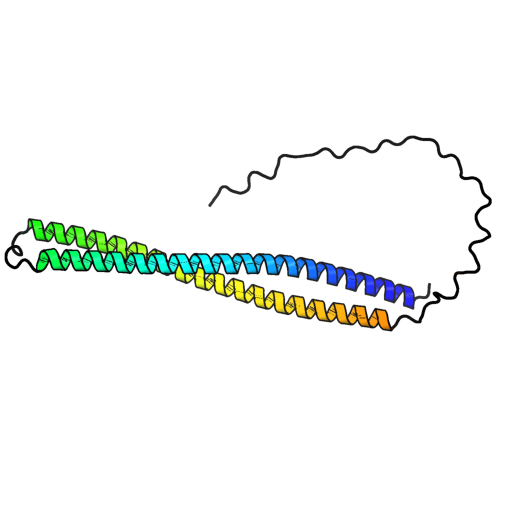1089 C C . ALA A 1 132 ? 13.650 -1.390 -26.906 1.00 92.75 132 ALA A C 1
ATOM 1091 O O . ALA A 1 132 ? 14.180 -1.640 -27.988 1.00 92.75 132 ALA A O 1
ATOM 1092 N N . VAL A 1 133 ? 14.327 -0.848 -25.888 1.00 90.44 133 VAL A N 1
ATOM 1093 C CA . VAL A 1 133 ? 15.744 -0.457 -25.983 1.00 90.44 133 VAL A CA 1
ATOM 1094 C C . VAL A 1 133 ? 16.640 -1.670 -26.250 1.00 90.44 133 VAL A C 1
ATOM 1096 O O . VAL A 1 133 ? 17.557 -1.587 -27.067 1.00 90.44 133 VAL A O 1
ATOM 1099 N N . GLN A 1 134 ? 16.366 -2.816 -25.619 1.00 90.38 134 GLN A N 1
ATOM 1100 C CA . GLN A 1 134 ? 17.093 -4.062 -25.875 1.00 90.38 134 GLN A CA 1
ATOM 1101 C C . GLN A 1 134 ? 16.948 -4.522 -27.328 1.00 90.38 134 GLN A C 1
ATOM 1103 O O . GLN A 1 134 ? 17.955 -4.820 -27.969 1.00 90.38 134 GLN A O 1
ATOM 1108 N N . ARG A 1 135 ? 15.729 -4.509 -27.880 1.00 91.00 135 ARG A N 1
ATOM 1109 C CA . ARG A 1 135 ? 15.492 -4.867 -29.287 1.00 91.00 135 ARG A CA 1
ATOM 1110 C C . ARG A 1 135 ? 16.236 -3.949 -30.255 1.00 91.00 135 ARG A C 1
ATOM 1112 O O . ARG A 1 135 ? 16.814 -4.438 -31.223 1.00 91.00 135 ARG A O 1
ATOM 1119 N N . GLU A 1 136 ? 16.269 -2.643 -29.998 1.00 87.94 136 GLU A N 1
ATOM 1120 C CA . GLU A 1 136 ? 17.037 -1.703 -30.829 1.00 87.94 136 GLU A CA 1
ATOM 1121 C C . GLU A 1 136 ? 18.550 -1.962 -30.747 1.00 87.94 136 GLU A C 1
ATOM 1123 O O . GLU A 1 136 ? 19.235 -2.014 -31.772 1.00 87.94 136 GLU A O 1
ATOM 1128 N N . LEU A 1 137 ? 19.081 -2.232 -29.550 1.00 86.81 137 LEU A N 1
ATOM 1129 C CA . LEU A 1 137 ? 20.486 -2.620 -29.382 1.00 86.81 137 LEU A CA 1
ATOM 1130 C C . LEU A 1 137 ? 20.823 -3.932 -30.117 1.00 86.81 137 LEU A C 1
ATOM 1132 O O . LEU A 1 137 ? 21.902 -4.053 -30.705 1.00 86.81 137 LEU A O 1
ATOM 1136 N N . GLU A 1 138 ? 19.911 -4.906 -30.123 1.00 88.00 138 GLU A N 1
ATOM 1137 C CA . GLU A 1 138 ? 20.073 -6.160 -30.866 1.00 88.00 138 GLU A CA 1
ATOM 1138 C C . GLU A 1 138 ? 20.052 -5.961 -32.386 1.00 88.00 138 GLU A C 1
ATOM 1140 O O . GLU A 1 138 ? 20.846 -6.595 -33.088 1.00 88.00 138 GLU A O 1
ATOM 1145 N N . LYS A 1 139 ? 19.203 -5.064 -32.908 1.00 86.62 139 LYS A N 1
ATOM 1146 C CA . LYS A 1 139 ? 19.189 -4.700 -34.337 1.00 86.62 139 LYS A CA 1
ATOM 1147 C C . LYS A 1 139 ? 20.537 -4.125 -34.779 1.00 86.62 139 LYS A C 1
ATOM 1149 O O . LYS A 1 139 ? 21.094 -4.574 -35.779 1.00 86.62 139 LYS A O 1
ATOM 1154 N N . ILE A 1 140 ? 21.121 -3.220 -33.989 1.00 79.69 140 ILE A N 1
ATOM 1155 C CA . ILE A 1 140 ? 22.452 -2.644 -34.264 1.00 79.69 140 ILE A CA 1
ATOM 1156 C C . ILE A 1 140 ? 23.543 -3.726 -34.261 1.00 79.69 140 ILE A C 1
ATOM 1158 O O . ILE A 1 140 ? 24.483 -3.668 -35.052 1.00 79.69 140 ILE A O 1
ATOM 1162 N N . LYS A 1 141 ? 23.433 -4.747 -33.398 1.00 78.00 141 LYS A N 1
ATOM 1163 C CA . LYS A 1 141 ? 24.387 -5.868 -33.374 1.00 78.00 141 LYS A CA 1
ATOM 1164 C C . LYS A 1 141 ? 24.350 -6.687 -34.672 1.00 78.00 141 LYS A C 1
ATOM 1166 O O . LYS A 1 141 ? 25.405 -7.140 -35.107 1.00 78.00 141 LYS A O 1
ATOM 1171 N N . LYS A 1 142 ? 23.166 -6.869 -35.271 1.00 74.38 142 LYS A N 1
ATOM 1172 C CA . LYS A 1 142 ? 22.960 -7.651 -36.506 1.00 74.38 142 LYS A CA 1
ATOM 1173 C C . LYS A 1 142 ? 23.358 -6.895 -37.780 1.00 74.38 142 LYS A C 1
ATOM 1175 O O . LYS A 1 142 ? 23.780 -7.534 -38.733 1.00 74.38 142 LYS A O 1
ATOM 1180 N N . ASN A 1 143 ? 23.292 -5.562 -37.771 1.00 65.62 143 ASN A N 1
ATOM 1181 C CA . ASN A 1 143 ? 23.645 -4.712 -38.918 1.00 65.62 143 ASN A CA 1
ATOM 1182 C C . ASN A 1 143 ? 25.139 -4.368 -39.021 1.00 65.62 143 ASN A C 1
ATOM 1184 O O . ASN A 1 143 ? 25.533 -3.597 -39.894 1.00 65.62 143 ASN A O 1
ATOM 1188 N N . ARG A 1 144 ? 25.998 -4.930 -38.162 1.00 56.47 144 ARG A N 1
ATOM 1189 C CA . ARG A 1 144 ? 27.442 -4.806 -38.363 1.00 56.47 144 ARG A CA 1
ATOM 1190 C C . ARG A 1 144 ? 27.841 -5.651 -39.576 1.00 56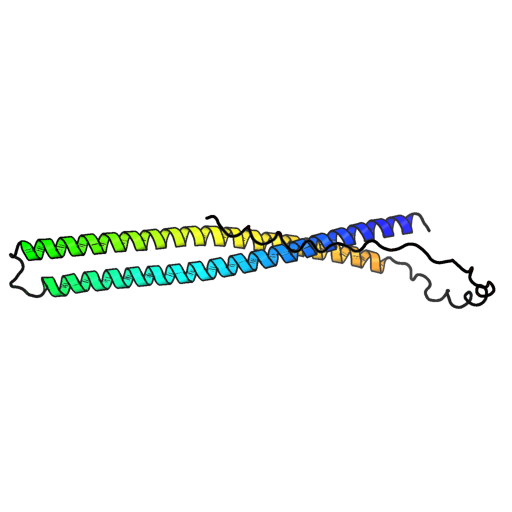.47 144 ARG A C 1
ATOM 1192 O O . ARG A 1 144 ? 27.641 -6.866 -39.516 1.00 56.47 144 ARG A O 1
ATOM 1199 N N . PRO A 1 145 ? 28.461 -5.085 -40.630 1.00 52.75 145 PRO A N 1
ATOM 1200 C CA . PRO A 1 145 ? 29.205 -5.922 -41.561 1.00 52.75 145 PRO A CA 1
ATOM 1201 C C . PRO A 1 145 ? 30.207 -6.748 -40.738 1.00 52.75 145 PRO A C 1
ATOM 1203 O O . PRO A 1 145 ? 30.732 -6.218 -39.747 1.00 52.75 145 PRO A O 1
ATOM 1206 N N . PRO A 1 146 ? 30.456 -8.028 -41.080 1.00 50.50 146 PRO A N 1
ATOM 1207 C CA . PRO A 1 146 ? 31.466 -8.845 -40.417 1.00 50.50 146 PRO A CA 1
ATOM 1208 C C . PRO A 1 146 ? 32.817 -8.143 -40.574 1.00 50.50 146 PRO A C 1
ATOM 1210 O O . PRO A 1 146 ? 33.523 -8.291 -41.565 1.00 50.50 146 PRO A O 1
ATOM 1213 N N . THR A 1 147 ? 33.154 -7.293 -39.613 1.00 48.56 147 THR A N 1
ATOM 1214 C CA . THR A 1 147 ? 34.333 -6.441 -39.662 1.00 48.56 147 THR A CA 1
ATOM 1215 C C . THR A 1 147 ? 35.502 -7.299 -39.213 1.00 48.56 147 THR A C 1
ATOM 1217 O O . THR A 1 147 ? 35.807 -7.417 -38.033 1.00 48.56 147 THR A O 1
ATOM 1220 N N . GLY A 1 148 ? 36.109 -7.978 -40.186 1.00 49.03 148 GLY A N 1
ATOM 1221 C CA . GLY A 1 148 ? 37.562 -8.021 -40.329 1.00 49.03 148 GLY A CA 1
ATOM 1222 C C . GLY A 1 148 ? 38.398 -8.594 -39.184 1.00 49.03 148 GLY A C 1
ATOM 1223 O O . GLY A 1 148 ? 39.584 -8.286 -39.124 1.00 49.03 148 GLY A O 1
ATOM 1224 N N . ALA A 1 149 ? 37.874 -9.476 -38.328 1.00 45.81 149 ALA A N 1
ATOM 1225 C CA . ALA A 1 149 ? 38.711 -10.231 -37.380 1.00 45.81 149 ALA A CA 1
ATOM 1226 C C . ALA A 1 149 ? 39.731 -11.176 -38.071 1.00 45.81 149 ALA A C 1
ATOM 1228 O O . ALA A 1 149 ? 40.533 -11.819 -37.398 1.00 45.81 149 ALA A O 1
ATOM 1229 N N . ALA A 1 150 ? 39.734 -11.244 -39.409 1.00 47.44 150 ALA A N 1
ATOM 1230 C CA . ALA A 1 150 ? 40.696 -11.996 -40.212 1.00 47.44 150 ALA A CA 1
ATOM 1231 C C . ALA A 1 150 ? 41.869 -11.159 -40.779 1.00 47.44 150 ALA A C 1
ATOM 1233 O O . ALA A 1 150 ? 42.791 -11.747 -41.332 1.00 47.44 150 ALA A O 1
ATOM 1234 N N . ALA A 1 151 ? 41.896 -9.825 -40.635 1.00 46.41 151 ALA A N 1
ATOM 1235 C CA . ALA A 1 151 ? 42.906 -8.979 -41.300 1.00 46.41 151 ALA A CA 1
ATOM 1236 C C . ALA A 1 151 ? 43.923 -8.294 -40.361 1.00 46.41 151 ALA A C 1
ATOM 1238 O O . ALA A 1 151 ? 44.661 -7.413 -40.791 1.00 46.41 151 ALA A O 1
ATOM 1239 N N . SER A 1 152 ? 44.014 -8.706 -39.091 1.00 46.81 152 SER A N 1
ATOM 1240 C CA . SER A 1 152 ? 44.986 -8.159 -38.124 1.00 46.81 152 SER A CA 1
ATOM 1241 C C . SER A 1 152 ? 45.909 -9.243 -37.552 1.00 46.81 152 SER A C 1
ATOM 1243 O O . SER A 1 152 ? 45.977 -9.465 -36.346 1.00 46.81 152 SER A O 1
ATOM 1245 N N . LYS A 1 153 ? 46.598 -9.987 -38.429 1.00 51.34 153 LYS A N 1
ATOM 1246 C CA . LYS A 1 153 ? 47.695 -10.897 -38.032 1.00 51.34 153 LYS A CA 1
ATOM 1247 C C . LYS A 1 153 ? 49.017 -10.667 -38.772 1.00 51.34 153 LYS A C 1
ATOM 1249 O O . LYS A 1 153 ? 49.972 -11.380 -38.496 1.00 51.34 153 LYS A O 1
ATOM 1254 N N . GLN A 1 154 ? 49.121 -9.673 -39.659 1.00 53.03 154 GLN A N 1
ATOM 1255 C CA . GLN A 1 154 ? 50.354 -9.440 -40.433 1.00 53.03 154 GLN A CA 1
ATOM 1256 C C . GLN A 1 154 ? 51.110 -8.135 -40.137 1.00 53.03 154 GLN A C 1
ATOM 1258 O O . GLN A 1 154 ? 52.118 -7.889 -40.784 1.00 53.03 154 GLN A O 1
ATOM 1263 N N . ASN A 1 155 ? 50.719 -7.322 -39.147 1.00 49.19 155 ASN A N 1
ATOM 1264 C CA . ASN A 1 155 ? 51.382 -6.025 -38.918 1.00 49.19 155 ASN A CA 1
ATOM 1265 C C . ASN A 1 155 ? 51.730 -5.721 -37.447 1.00 49.19 155 ASN A C 1
ATOM 1267 O O . ASN A 1 155 ? 51.518 -4.613 -36.970 1.00 49.19 155 ASN A O 1
ATOM 1271 N N . VAL A 1 156 ? 52.289 -6.696 -36.716 1.00 47.72 156 VAL A N 1
ATOM 1272 C CA . VAL A 1 156 ? 52.780 -6.481 -35.329 1.00 47.72 156 VAL A CA 1
ATOM 1273 C C . VAL A 1 156 ? 54.292 -6.730 -35.178 1.00 47.72 156 VAL A C 1
ATOM 1275 O O . VAL A 1 156 ? 54.818 -6.717 -34.074 1.00 47.72 156 VAL A O 1
ATOM 1278 N N . SER A 1 157 ? 55.050 -6.900 -36.266 1.00 52.31 157 SER A N 1
ATOM 1279 C CA . SER A 1 157 ? 56.499 -7.177 -36.196 1.00 52.31 157 SER A CA 1
ATOM 1280 C C . SER A 1 157 ? 57.423 -5.994 -36.533 1.00 52.31 157 SER A C 1
ATOM 1282 O O . SER A 1 157 ? 58.614 -6.207 -36.736 1.00 52.31 157 SER A O 1
ATOM 1284 N N . LYS A 1 158 ? 56.944 -4.737 -36.561 1.00 58.19 158 LYS A N 1
ATOM 1285 C CA . LYS A 1 158 ? 57.792 -3.573 -36.926 1.00 58.19 158 LYS A CA 1
ATOM 1286 C C . LYS A 1 158 ? 57.704 -2.324 -36.031 1.00 58.19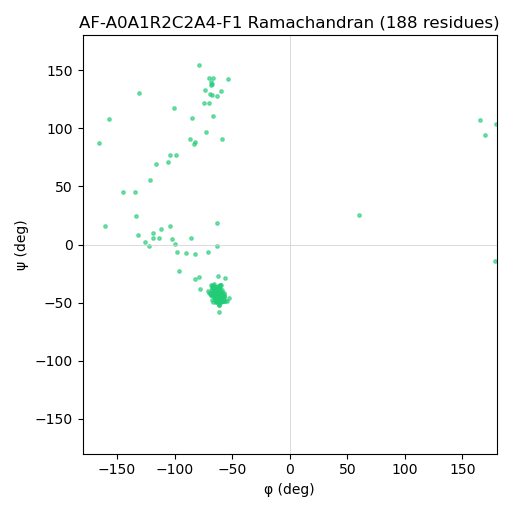 158 LYS A C 1
ATOM 1288 O O . LYS A 1 158 ? 58.020 -1.240 -36.502 1.00 58.19 158 LYS A O 1
ATOM 1293 N N . ILE A 1 159 ? 57.306 -2.432 -34.758 1.00 57.91 159 ILE A N 1
ATOM 1294 C CA . ILE A 1 159 ? 57.175 -1.234 -33.886 1.00 57.91 159 ILE A CA 1
ATOM 1295 C C . ILE A 1 159 ? 58.032 -1.291 -32.600 1.00 57.91 159 ILE A C 1
ATOM 1297 O O . ILE A 1 159 ? 58.099 -0.316 -31.864 1.00 57.91 159 ILE A O 1
ATOM 1301 N N . TYR A 1 160 ? 58.790 -2.364 -32.342 1.00 56.59 160 TYR A N 1
ATOM 1302 C CA . TYR A 1 160 ? 59.677 -2.441 -31.167 1.00 56.59 160 TYR A CA 1
ATOM 1303 C C . TYR A 1 160 ? 61.155 -2.292 -31.541 1.00 56.59 160 TYR A C 1
ATOM 1305 O O . TYR A 1 160 ? 61.924 -3.245 -31.479 1.00 56.59 160 TYR A O 1
ATOM 1313 N N . SER A 1 161 ? 61.566 -1.085 -31.924 1.00 55.31 161 SER A N 1
ATOM 1314 C CA . SER A 1 161 ? 62.991 -0.727 -31.968 1.00 55.31 161 SER A CA 1
ATOM 1315 C C . SER A 1 161 ? 63.227 0.734 -31.585 1.00 55.31 161 SER A C 1
ATOM 1317 O O . SER A 1 161 ? 63.977 1.446 -32.249 1.00 55.31 161 SER A O 1
ATOM 1319 N N . MET A 1 162 ? 62.579 1.200 -30.518 1.00 65.31 162 MET A N 1
ATOM 1320 C CA . MET A 1 162 ? 63.031 2.397 -29.812 1.00 65.31 162 MET A CA 1
ATOM 1321 C C . MET A 1 162 ? 63.090 2.118 -28.307 1.00 65.31 162 MET A C 1
ATOM 1323 O O . MET A 1 162 ? 62.130 1.565 -27.763 1.00 65.31 162 MET A O 1
ATOM 1327 N N . PRO A 1 163 ? 64.206 2.449 -27.631 1.00 64.56 163 PRO A N 1
ATOM 1328 C CA . PRO A 1 163 ? 64.290 2.359 -26.181 1.00 64.56 163 PRO A CA 1
ATOM 1329 C C . PRO A 1 163 ? 63.343 3.389 -25.539 1.00 64.56 163 PRO A C 1
ATOM 1331 O O . PRO A 1 163 ? 63.186 4.492 -26.071 1.00 64.56 163 PRO A O 1
ATOM 1334 N N . PRO A 1 164 ? 62.691 3.049 -24.414 1.00 57.59 164 PRO A N 1
ATOM 1335 C CA . PRO A 1 164 ? 61.739 3.940 -23.767 1.00 57.59 164 PRO A CA 1
ATOM 1336 C C . PRO A 1 164 ? 62.455 5.175 -23.192 1.00 57.59 164 PRO A C 1
ATOM 1338 O O . PRO A 1 164 ? 63.519 5.033 -22.582 1.00 57.59 164 PRO A O 1
ATOM 1341 N N . PRO A 1 165 ? 61.887 6.385 -23.344 1.00 55.75 165 PRO A N 1
ATOM 1342 C CA . PRO A 1 165 ? 62.431 7.574 -22.711 1.00 55.75 165 PRO A CA 1
ATOM 1343 C C . PRO A 1 165 ? 62.277 7.471 -21.190 1.00 55.75 165 PRO A C 1
ATOM 1345 O O . PRO A 1 165 ? 61.198 7.198 -20.662 1.00 55.75 165 PRO A O 1
ATOM 1348 N N . VAL A 1 166 ? 63.387 7.697 -20.494 1.00 56.56 166 VAL A N 1
ATOM 1349 C CA . VAL A 1 166 ? 63.470 7.791 -19.036 1.00 56.56 166 VAL A CA 1
ATOM 1350 C C . VAL A 1 166 ? 62.714 9.045 -18.594 1.00 56.56 166 VAL A C 1
ATOM 1352 O O . VAL A 1 166 ? 63.153 10.161 -18.862 1.00 56.56 166 VAL A O 1
ATOM 1355 N N . ILE A 1 167 ? 61.573 8.871 -17.927 1.00 49.06 167 ILE A N 1
ATOM 1356 C CA . ILE A 1 167 ? 60.824 9.968 -17.304 1.00 49.06 167 ILE A CA 1
ATOM 1357 C C . ILE A 1 167 ? 61.131 9.955 -15.808 1.00 49.06 167 ILE A C 1
ATOM 1359 O O . ILE A 1 167 ? 60.852 8.980 -15.109 1.00 49.06 167 ILE A O 1
ATOM 1363 N N . SER A 1 168 ? 61.738 11.044 -15.340 1.00 45.41 168 SER A N 1
ATOM 1364 C CA . SER A 1 168 ? 62.060 11.281 -13.941 1.00 45.41 168 SER A CA 1
ATOM 1365 C C . SER A 1 168 ? 60.802 11.525 -13.103 1.00 45.41 168 SER A C 1
ATOM 1367 O O . SER A 1 168 ? 59.813 12.126 -13.523 1.00 45.41 168 SER A O 1
ATOM 1369 N N . SER A 1 169 ? 60.864 11.016 -11.881 1.00 52.53 169 SER A N 1
ATOM 1370 C CA . SER A 1 169 ? 59.903 11.161 -10.796 1.00 52.53 169 SER A CA 1
ATOM 1371 C C . SER A 1 169 ? 59.676 12.619 -10.383 1.00 52.53 169 SER A C 1
ATOM 1373 O O . SER A 1 169 ? 60.645 13.315 -10.100 1.00 52.53 169 SER A O 1
ATOM 1375 N N . HIS A 1 170 ? 58.412 13.039 -10.256 1.00 50.06 170 HIS A N 1
ATOM 1376 C CA . HIS A 1 170 ? 57.821 13.663 -9.054 1.00 50.06 170 HIS A CA 1
ATOM 1377 C C . HIS A 1 170 ? 56.476 14.329 -9.393 1.00 50.06 170 HIS A C 1
ATOM 1379 O O . HIS A 1 170 ? 56.428 15.416 -9.962 1.00 50.06 170 HIS A O 1
ATOM 1385 N N . LYS A 1 171 ? 55.368 13.718 -8.959 1.00 47.69 171 LYS A N 1
ATOM 1386 C CA . LYS A 1 171 ? 54.165 14.458 -8.550 1.00 47.69 171 LYS A CA 1
ATOM 1387 C C . LYS A 1 171 ? 53.328 13.592 -7.614 1.00 47.69 171 LYS A C 1
ATOM 1389 O O . LYS A 1 171 ? 52.753 12.582 -8.001 1.00 47.69 171 LYS A O 1
ATOM 1394 N N . THR A 1 172 ? 53.349 13.984 -6.352 1.00 57.19 172 THR A N 1
ATOM 1395 C CA . THR A 1 172 ? 52.586 13.438 -5.234 1.00 57.19 172 THR A CA 1
ATOM 1396 C C . THR A 1 172 ? 51.085 13.640 -5.462 1.00 57.19 172 THR A C 1
ATOM 1398 O O . THR A 1 172 ? 50.636 14.754 -5.722 1.00 57.19 172 THR A O 1
ATOM 1401 N N . LEU A 1 173 ? 50.307 12.557 -5.354 1.00 50.78 173 LEU A N 1
ATOM 1402 C CA . LEU A 1 173 ? 48.846 12.614 -5.269 1.00 50.78 173 LEU A CA 1
ATOM 1403 C C . LEU A 1 173 ? 48.421 13.237 -3.926 1.00 50.78 173 LEU A C 1
ATOM 1405 O O . LEU A 1 173 ? 48.961 12.829 -2.892 1.00 50.78 173 LEU A O 1
ATOM 1409 N N . PRO A 1 174 ? 47.427 14.143 -3.887 1.00 50.31 174 PRO A N 1
ATOM 1410 C CA . PRO A 1 174 ? 46.777 14.481 -2.633 1.00 50.31 174 PRO A CA 1
ATOM 1411 C C . PRO A 1 174 ? 45.863 13.319 -2.221 1.00 50.31 174 PRO A C 1
ATOM 1413 O O . PRO A 1 174 ? 45.110 12.769 -3.027 1.00 50.31 174 PRO A O 1
ATOM 1416 N N . LYS A 1 175 ? 45.957 12.924 -0.951 1.00 58.97 175 LYS A N 1
ATOM 1417 C CA . LYS A 1 175 ? 45.054 11.947 -0.334 1.00 58.97 175 LYS A CA 1
ATOM 1418 C C . LYS A 1 175 ? 43.649 12.557 -0.217 1.00 58.97 175 LYS A C 1
ATOM 1420 O O . LYS A 1 175 ? 43.551 13.719 0.172 1.00 58.97 175 LYS A O 1
ATOM 1425 N N . PRO A 1 176 ? 42.573 11.800 -0.480 1.00 52.59 176 PRO A N 1
ATOM 1426 C CA . PRO A 1 176 ? 41.232 12.219 -0.105 1.00 52.59 176 PRO A CA 1
ATOM 1427 C C . PRO A 1 176 ? 41.055 12.056 1.410 1.00 52.59 176 PRO A C 1
ATOM 1429 O O . PRO A 1 176 ? 41.223 10.963 1.955 1.00 52.59 176 PRO A O 1
ATOM 1432 N N . GLU A 1 177 ? 40.739 13.154 2.091 1.00 51.78 177 GLU A N 1
ATOM 1433 C CA . GLU A 1 177 ? 40.375 13.154 3.504 1.00 51.78 177 GLU A CA 1
ATOM 1434 C C . GLU A 1 177 ? 39.011 12.484 3.701 1.00 51.78 177 GLU A C 1
ATOM 1436 O O . GLU A 1 177 ? 38.013 12.783 3.043 1.00 51.78 177 GLU A O 1
ATOM 1441 N N . THR A 1 178 ? 38.982 11.538 4.632 1.00 58.34 178 THR A N 1
ATOM 1442 C CA . THR A 1 178 ? 37.789 10.849 5.109 1.00 58.34 178 THR A CA 1
ATOM 1443 C C . THR A 1 178 ? 36.957 11.787 5.978 1.00 58.34 178 THR A C 1
ATOM 1445 O O . THR A 1 178 ? 37.205 11.895 7.179 1.00 58.34 178 THR A O 1
ATOM 1448 N N . SER A 1 179 ? 35.932 12.422 5.410 1.00 52.41 179 SER A N 1
ATOM 1449 C CA . SER A 1 179 ? 34.895 13.073 6.216 1.00 52.41 179 SER A CA 1
ATOM 1450 C C . SER A 1 179 ? 33.854 12.036 6.646 1.00 52.41 179 SER A C 1
ATOM 1452 O O . SER A 1 179 ? 32.865 11.757 5.969 1.00 52.41 179 SER A O 1
ATOM 1454 N N . ARG A 1 180 ? 34.151 11.388 7.774 1.00 60.88 180 ARG A N 1
ATOM 1455 C CA . ARG A 1 180 ? 33.305 10.431 8.490 1.00 60.88 180 ARG A CA 1
ATOM 1456 C C . ARG A 1 180 ? 32.634 11.176 9.640 1.00 60.88 180 ARG A C 1
ATOM 1458 O O . ARG A 1 180 ? 33.112 11.052 10.752 1.00 60.88 180 ARG A O 1
ATOM 1465 N N . LEU A 1 181 ? 31.596 11.973 9.369 1.00 60.53 181 LEU A N 1
ATOM 1466 C CA . LEU A 1 181 ? 30.613 12.490 10.346 1.00 60.53 181 LEU A CA 1
ATOM 1467 C C . LEU A 1 181 ? 29.608 13.391 9.608 1.00 60.53 181 LEU A C 1
ATOM 1469 O O . LEU A 1 181 ? 29.918 14.517 9.242 1.00 60.53 181 LEU A O 1
ATOM 1473 N N . GLY A 1 182 ? 28.401 12.881 9.364 1.00 51.53 182 GLY A N 1
ATOM 1474 C CA . GLY A 1 182 ? 27.335 13.659 8.715 1.00 51.53 182 GLY A CA 1
ATOM 1475 C C . GLY A 1 182 ? 26.025 12.903 8.473 1.00 51.53 182 GLY A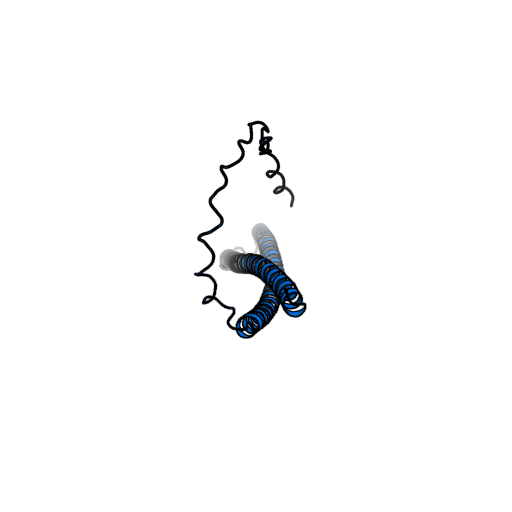 C 1
ATOM 1476 O O . GLY A 1 182 ? 25.002 13.526 8.231 1.00 51.53 182 GLY A O 1
ATOM 1477 N N . PHE A 1 183 ? 26.020 11.570 8.587 1.00 58.97 183 PHE A N 1
ATOM 1478 C CA . PHE A 1 183 ? 24.833 10.743 8.311 1.00 58.97 183 PHE A CA 1
ATOM 1479 C C . PHE A 1 183 ? 23.910 10.480 9.511 1.00 58.97 183 PHE A C 1
ATOM 1481 O O . PHE A 1 183 ? 22.827 9.928 9.337 1.00 58.97 183 PHE A O 1
ATOM 1488 N N . LEU A 1 184 ? 24.295 10.867 10.727 1.00 51.44 184 LEU A N 1
ATOM 1489 C CA . LEU A 1 184 ? 23.474 10.664 11.922 1.00 51.44 184 LEU A CA 1
ATOM 1490 C C . LEU A 1 184 ? 22.827 11.978 12.350 1.00 51.44 184 LEU A C 1
ATOM 1492 O O . LEU A 1 184 ? 23.299 12.601 13.290 1.00 51.44 184 LEU A O 1
ATOM 1496 N N . ASN A 1 185 ? 21.774 12.406 11.647 1.00 54.94 185 ASN A N 1
ATOM 1497 C CA . ASN A 1 185 ? 20.790 13.345 12.215 1.00 54.94 185 ASN A CA 1
ATOM 1498 C C . ASN A 1 185 ? 19.420 13.391 11.505 1.00 54.94 185 ASN A C 1
ATOM 1500 O O . ASN A 1 185 ? 18.649 14.311 11.752 1.00 54.94 185 ASN A O 1
ATOM 1504 N N . PHE A 1 186 ? 19.062 12.408 10.669 1.00 52.59 186 PHE A N 1
ATOM 1505 C CA . PHE A 1 186 ? 17.792 12.453 9.918 1.00 52.59 186 PHE A CA 1
ATOM 1506 C C . PHE A 1 186 ? 16.628 11.628 10.492 1.00 52.59 186 PHE A C 1
ATOM 1508 O O . PHE A 1 186 ? 15.531 11.681 9.951 1.00 52.59 186 PHE A O 1
ATOM 1515 N N . PHE A 1 187 ? 16.807 10.938 11.622 1.00 52.16 187 PHE A N 1
ATOM 1516 C CA . PHE A 1 187 ? 15.732 10.187 12.285 1.00 52.16 187 PHE A CA 1
ATOM 1517 C C . PHE A 1 187 ? 15.423 10.760 13.667 1.00 52.16 187 PHE A C 1
ATOM 1519 O O . PHE A 1 187 ? 15.729 10.153 14.689 1.00 52.16 187 PHE A O 1
ATOM 1526 N N . LYS A 1 188 ? 14.848 11.964 13.709 1.00 55.19 188 LYS A N 1
ATOM 1527 C CA . LYS A 1 188 ? 14.063 12.432 14.862 1.00 55.19 188 LYS A CA 1
ATOM 1528 C C . LYS A 1 188 ? 13.253 13.662 14.470 1.00 55.19 188 LYS A C 1
ATOM 1530 O O . LYS A 1 188 ? 13.725 14.786 14.634 1.00 55.19 188 LYS A O 1
ATOM 1535 N N . ARG A 1 189 ? 12.054 13.415 13.936 1.00 44.38 189 ARG A N 1
ATOM 1536 C CA . ARG A 1 189 ? 10.815 14.186 14.147 1.00 44.38 189 ARG A CA 1
ATOM 1537 C C . ARG A 1 189 ? 9.753 13.724 13.145 1.00 44.38 189 ARG A C 1
ATOM 1539 O O . ARG A 1 189 ? 9.758 14.167 12.001 1.00 44.38 189 ARG A O 1
ATOM 1546 N N . ASN A 1 190 ? 8.914 12.791 13.579 1.00 41.44 190 ASN A N 1
ATOM 1547 C CA . ASN A 1 190 ? 7.457 12.936 13.658 1.00 41.44 190 ASN A CA 1
ATOM 1548 C C . ASN A 1 190 ? 6.886 11.721 14.383 1.00 41.44 190 ASN A C 1
ATOM 1550 O O . ASN A 1 190 ? 7.286 10.597 14.015 1.00 41.44 190 ASN A O 1
#

Organism: NCBI:txid5963

Nearest PDB structures (foldseek):
  8i4v-assembly1_B  TM=6.325E-01  e=7.085E-02  Saccharomyces cerevisiae S288C
  8i21-assembly1_A  TM=8.267E-01  e=3.767E-01  Saccharomyces cerevisiae S288C
  8tsc-assembly1_B  TM=5.423E-01  e=7.520E-02  Homo sapiens
  6pyu-assembly1_B  TM=5.585E-01  e=8.995E-02  Homo sapiens
  8i21-assembly1_B  TM=5.297E-01  e=1.076E-01  Saccharomyces cerevisiae S288C

pLDDT: mean 79.04, std 17.27, range [41.44, 95.5]

Solvent-accessible surface area (backbone atoms only — not comparable to full-atom values): 11554 Å² total; per-residue (Å²): 134,55,77,64,58,55,50,53,52,53,52,51,52,51,50,52,53,52,49,52,52,50,52,52,52,50,50,54,48,49,56,51,42,54,51,41,52,50,52,46,54,50,45,54,49,52,39,50,53,37,54,48,50,46,50,50,54,50,49,54,50,54,49,54,47,49,68,65,66,70,53,88,83,58,90,85,43,69,68,61,54,50,54,50,48,54,50,48,56,52,52,48,53,52,46,54,50,44,49,52,52,37,51,52,40,52,53,53,46,51,56,42,50,53,53,40,52,56,40,53,54,50,48,53,53,49,49,56,50,48,54,51,52,51,53,53,56,51,51,59,65,68,69,51,72,89,76,60,88,83,74,80,82,86,83,83,88,83,79,90,86,69,83,81,83,90,77,81,89,86,82,85,79,84,80,85,80,83,86,86,80,80,85,88,76,83,88,82,88,131

Radius of gyration: 36.59 Å; Cα contacts (8 Å, |Δi|>4): 64; chains: 1; bounding box: 97×27×87 Å